Protein AF-A0A819HTW7-F1 (afdb_monomer)

Secondary structure (DSSP, 8-state):
-----TTHHHHHHHHHTT---------SS-EEEEEEE-GGGHHHHHHHHHHHHHH-TT-EEEEEESS--HHHHHHHHTSTTEEEEE--GGGS-GGGG-GGG-THHHHHHHHHHHHHTTT-SEEEEE-TTEEE-S-SHHHHHHHHHHSEEEEEEEEEGGGS--HHHHHHTT--GGGG-SSS-EEEEEEEEEEESS-SHHIIIIIHHHHHHHT-HHHHS-TT--STTT--THHHHHHHHHHHHT---B--GGG--BGGG---TT-SEEE-SS------------------PPP-

Radius of gyration: 20.8 Å; Cα contacts (8 Å, |Δi|>4): 456; chains: 1; bounding box: 80×46×43 Å

Sequence (292 aa):
MPIKRPHDQYFVSKLNNRLSIFPNATNRHDFILVTASSAQFVDRLENLIGSIHFHEPHVSILVFDLGMTDSQLSRISCMVNIQIELFPFDIYPPHVTNLDLFAYKALLLKKTFEKYRFKTKTIFYLDAGTELRSSLDPIIEVIQTHGYFLTQQKTLIVNHTDEQTFTALNTTMNDFRTDSHFQIAGGILGFTTTQSGFYKDILMPFVACSLNVDCIAPITSRSLTTHRFDQSVLSILVYKVGYKVESAERFHGDFASAPELDTIVVDFSLPSIGKYTTGVDERLSPELGTPA

pLDDT: mean 82.36, std 22.63, range [26.53, 98.75]

Structure (mmCIF, N/CA/C/O backbone):
data_AF-A0A819HTW7-F1
#
_entry.id   AF-A0A819HTW7-F1
#
loop_
_atom_site.group_PDB
_atom_site.id
_atom_site.type_symbol
_atom_site.label_atom_id
_atom_site.label_alt_id
_atom_site.label_comp_id
_atom_site.label_asym_id
_atom_site.label_entity_id
_atom_site.label_seq_id
_atom_site.pdbx_PDB_ins_code
_atom_site.Cartn_x
_atom_site.Cartn_y
_atom_si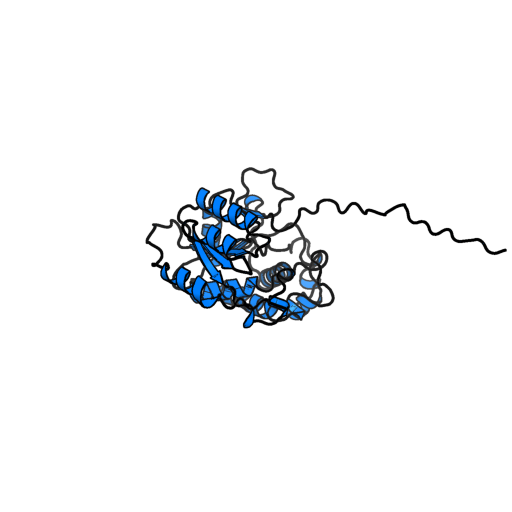te.Cartn_z
_atom_site.occupancy
_atom_site.B_iso_or_equiv
_atom_site.auth_seq_id
_atom_site.auth_comp_id
_atom_site.auth_asym_id
_atom_site.auth_atom_id
_atom_site.pdbx_PDB_model_num
ATOM 1 N N . MET A 1 1 ? 1.557 -23.423 -12.582 1.00 27.03 1 MET A N 1
ATOM 2 C CA . MET A 1 1 ? 0.121 -23.554 -12.918 1.00 27.03 1 MET A CA 1
ATOM 3 C C . MET A 1 1 ? -0.665 -23.186 -11.675 1.00 27.03 1 MET A C 1
ATOM 5 O O . MET A 1 1 ? -0.408 -23.820 -10.657 1.00 27.03 1 MET A O 1
ATOM 9 N N . PRO A 1 2 ? -1.547 -22.176 -11.696 1.00 36.62 2 PRO A N 1
ATOM 10 C CA . PRO A 1 2 ? -2.415 -21.935 -10.555 1.00 36.62 2 PRO A CA 1
ATOM 11 C C . PRO A 1 2 ? -3.386 -23.114 -10.457 1.00 36.62 2 PRO A C 1
ATOM 13 O O . PRO A 1 2 ? -4.045 -23.486 -11.431 1.00 36.62 2 PRO A O 1
ATOM 16 N N . ILE A 1 3 ? -3.399 -23.765 -9.298 1.00 33.38 3 ILE A N 1
ATOM 17 C CA . ILE A 1 3 ? -4.331 -24.843 -8.987 1.00 33.38 3 ILE A CA 1
ATOM 18 C C . ILE A 1 3 ? -5.714 -24.194 -8.916 1.00 33.38 3 ILE A C 1
ATOM 20 O O . ILE A 1 3 ? -6.025 -23.516 -7.942 1.00 33.38 3 ILE A O 1
ATOM 24 N N . LYS A 1 4 ? -6.542 -24.376 -9.951 1.00 37.56 4 LYS A N 1
ATOM 25 C CA . LYS A 1 4 ? -7.978 -24.088 -9.854 1.00 37.56 4 LYS A CA 1
ATOM 26 C C . LYS A 1 4 ? -8.544 -24.989 -8.760 1.00 37.56 4 LYS A C 1
ATOM 28 O O . LYS A 1 4 ? -8.657 -26.194 -8.981 1.00 37.56 4 LYS A O 1
ATOM 33 N N . ARG A 1 5 ? -8.870 -24.434 -7.589 1.00 45.97 5 ARG A N 1
ATOM 34 C CA . ARG A 1 5 ? -9.590 -25.161 -6.539 1.00 45.97 5 ARG A CA 1
ATOM 35 C C . ARG A 1 5 ? -11.063 -25.248 -6.965 1.00 45.97 5 ARG A C 1
ATOM 37 O O . ARG A 1 5 ? -11.742 -24.226 -7.028 1.00 45.97 5 ARG A O 1
ATOM 44 N N . PRO A 1 6 ? -11.618 -26.444 -7.236 1.00 39.56 6 PRO A N 1
ATOM 45 C CA . PRO A 1 6 ? -13.012 -26.592 -7.677 1.00 39.56 6 PRO A CA 1
ATOM 46 C C . PRO A 1 6 ? -14.058 -26.219 -6.605 1.00 39.56 6 PRO A C 1
ATOM 48 O O . PRO A 1 6 ? -15.255 -26.316 -6.857 1.00 39.56 6 PRO A O 1
ATOM 51 N N . HIS A 1 7 ? -13.625 -25.795 -5.412 1.00 44.84 7 HIS A N 1
ATOM 52 C CA . HIS A 1 7 ? -14.472 -25.500 -4.253 1.00 44.84 7 HIS A CA 1
ATOM 53 C C . HIS A 1 7 ? -14.527 -24.004 -3.864 1.00 44.84 7 HIS A C 1
ATOM 55 O O . HIS A 1 7 ? -15.250 -23.654 -2.927 1.00 44.84 7 HIS A O 1
ATOM 61 N N . ASP A 1 8 ? -13.849 -23.117 -4.608 1.00 51.12 8 ASP A N 1
ATOM 62 C CA . ASP A 1 8 ? -13.665 -21.692 -4.263 1.00 51.12 8 ASP A CA 1
ATOM 63 C C . ASP A 1 8 ? -14.978 -20.901 -4.109 1.00 51.12 8 ASP A C 1
ATOM 65 O O . ASP A 1 8 ? -15.080 -20.019 -3.260 1.00 51.12 8 ASP A O 1
ATOM 69 N N . GLN A 1 9 ? -16.035 -21.227 -4.856 1.00 44.94 9 GLN A N 1
ATOM 70 C CA . GLN A 1 9 ? -17.309 -20.504 -4.729 1.00 44.94 9 GLN A CA 1
ATOM 71 C C . GLN A 1 9 ? -18.157 -20.958 -3.534 1.00 44.94 9 GLN A C 1
ATOM 73 O O . GLN A 1 9 ? -18.924 -20.162 -2.990 1.00 44.94 9 GLN A O 1
ATOM 78 N N . TYR A 1 10 ? -18.039 -22.213 -3.094 1.00 42.72 10 TYR A N 1
ATOM 79 C CA . TYR A 1 10 ? -18.936 -22.770 -2.075 1.00 42.72 10 TYR A CA 1
ATOM 80 C C . TYR A 1 10 ? -18.485 -22.435 -0.646 1.00 42.72 10 TYR A C 1
ATOM 82 O O . TYR A 1 10 ? -19.318 -22.157 0.213 1.00 42.72 10 TYR A O 1
ATOM 90 N N . PHE A 1 11 ? -17.174 -22.397 -0.385 1.00 46.97 11 PHE A N 1
ATOM 91 C CA . PHE A 1 11 ? -16.647 -22.008 0.930 1.00 46.97 11 PHE A CA 1
ATOM 92 C C . PHE A 1 11 ? -16.720 -20.486 1.146 1.00 46.97 11 PHE A C 1
ATOM 94 O O . PHE A 1 11 ? -17.225 -20.028 2.172 1.00 46.97 11 PHE A O 1
ATOM 101 N N . VAL A 1 12 ? -16.333 -19.696 0.134 1.00 47.66 12 VAL A N 1
ATOM 102 C CA . VAL A 1 12 ? -16.403 -18.223 0.172 1.00 47.66 12 VAL A CA 1
ATOM 103 C C . VAL A 1 12 ? -17.854 -17.727 0.252 1.00 47.66 12 VAL A C 1
ATOM 105 O O . VAL A 1 12 ? -18.138 -16.799 1.004 1.00 47.66 12 VAL A O 1
ATOM 108 N N . SER A 1 13 ? -18.813 -18.365 -0.434 1.00 42.84 13 SER A N 1
ATOM 109 C CA . SER A 1 13 ? -20.239 -18.011 -0.284 1.00 42.84 13 SER A CA 1
ATOM 110 C C . SER A 1 13 ? -20.800 -18.330 1.107 1.00 42.84 13 SER A C 1
ATOM 112 O O . SER A 1 13 ? -21.630 -17.576 1.616 1.00 42.84 13 SER A O 1
ATOM 114 N N . LYS A 1 14 ? -20.310 -19.387 1.770 1.00 42.75 14 LYS A N 1
ATOM 115 C CA . LYS A 1 14 ? -20.675 -19.707 3.159 1.00 42.75 14 LYS A CA 1
ATOM 116 C C . LYS A 1 14 ? -20.120 -18.692 4.166 1.00 42.75 14 LYS A C 1
ATOM 118 O O . LYS A 1 14 ? -20.807 -18.394 5.140 1.00 42.75 14 LYS A O 1
ATOM 123 N N . LEU A 1 15 ? -18.929 -18.141 3.914 1.00 46.22 15 LEU A N 1
ATOM 124 C CA . LEU A 1 15 ? -18.347 -17.036 4.691 1.00 46.22 15 LEU A CA 1
ATOM 125 C C . LEU A 1 15 ? -19.077 -15.705 4.434 1.00 46.22 15 LEU A C 1
ATOM 127 O O . LEU A 1 15 ? -19.395 -14.985 5.379 1.00 46.22 15 LEU A O 1
ATOM 131 N N . ASN A 1 16 ? -19.439 -15.417 3.180 1.00 43.84 16 ASN A N 1
ATOM 132 C CA . ASN A 1 16 ? -20.145 -14.187 2.800 1.00 43.84 16 ASN A CA 1
ATOM 133 C C . ASN A 1 16 ? -21.543 -14.056 3.432 1.00 43.84 16 ASN A C 1
ATOM 135 O O . ASN A 1 16 ? -22.014 -12.941 3.641 1.00 43.84 16 ASN A O 1
ATOM 139 N N . ASN A 1 17 ? -22.190 -15.166 3.799 1.00 37.06 17 ASN A N 1
ATOM 140 C CA . ASN A 1 17 ? -23.485 -15.148 4.490 1.00 37.06 17 ASN A CA 1
ATOM 141 C C . ASN A 1 17 ? -23.414 -14.725 5.974 1.00 37.06 17 ASN A C 1
ATOM 143 O O . ASN A 1 17 ? -24.455 -14.632 6.621 1.00 37.06 17 ASN A O 1
ATOM 147 N N . ARG A 1 18 ? -22.220 -14.433 6.518 1.00 40.66 18 ARG A N 1
ATOM 148 C CA . ARG A 1 18 ? -22.036 -13.787 7.834 1.00 40.66 18 ARG A CA 1
ATOM 149 C C . ARG A 1 18 ? -21.699 -12.293 7.752 1.00 40.66 18 ARG A C 1
ATOM 151 O O . ARG A 1 18 ? -21.347 -11.696 8.763 1.00 40.66 18 ARG A O 1
ATOM 158 N N . LEU A 1 19 ? -21.828 -11.660 6.584 1.00 40.34 19 LEU A N 1
ATOM 159 C CA . LEU A 1 19 ? -21.653 -10.212 6.429 1.00 40.34 19 LEU A CA 1
ATOM 160 C C . LEU A 1 19 ? -22.910 -9.456 6.886 1.00 40.34 19 LEU A C 1
ATOM 162 O O . LEU A 1 19 ? -23.583 -8.781 6.107 1.00 40.34 19 LEU A O 1
ATOM 166 N N . SER A 1 20 ? -23.228 -9.550 8.175 1.00 39.50 20 SER A N 1
ATOM 167 C CA . SER A 1 20 ? -24.025 -8.516 8.822 1.00 39.50 20 SER A CA 1
ATOM 168 C C . SER A 1 20 ? -23.157 -7.266 8.913 1.00 39.50 20 SER A C 1
ATOM 170 O O . SER A 1 20 ? -22.112 -7.288 9.560 1.00 39.50 20 SER A O 1
ATOM 172 N N . ILE A 1 21 ? -23.586 -6.236 8.177 1.00 46.47 21 ILE A N 1
ATOM 173 C CA . ILE A 1 21 ? -23.428 -4.795 8.427 1.00 46.47 21 ILE A CA 1
ATOM 174 C C . ILE A 1 21 ? -22.565 -4.528 9.658 1.00 46.47 21 ILE A C 1
ATOM 176 O O . ILE A 1 21 ? -22.971 -4.938 10.744 1.00 46.47 21 ILE A O 1
ATOM 180 N N . PHE A 1 22 ? -21.429 -3.837 9.470 1.00 45.56 22 PHE A N 1
ATOM 181 C CA . PHE A 1 22 ? -20.605 -3.308 10.558 1.00 45.56 22 PHE A CA 1
ATOM 182 C C . PHE A 1 22 ? -21.533 -2.870 11.694 1.00 45.56 22 PHE A C 1
ATOM 184 O O . PHE A 1 22 ? -22.297 -1.918 11.490 1.00 45.56 22 PHE A O 1
ATOM 191 N N . PRO A 1 23 ? -21.587 -3.597 12.829 1.00 41.53 23 PRO A N 1
ATOM 192 C CA . PRO A 1 23 ? -22.371 -3.115 13.944 1.00 41.53 23 PRO A CA 1
ATOM 193 C C . PRO A 1 23 ? -21.840 -1.719 14.250 1.00 41.53 23 PRO A C 1
ATOM 195 O O . PRO A 1 23 ? -20.635 -1.493 14.142 1.00 41.53 23 PRO A O 1
ATOM 198 N N . ASN A 1 24 ? -22.743 -0.790 14.569 1.00 40.38 24 ASN A N 1
ATOM 199 C CA . ASN A 1 24 ? -22.437 0.544 15.086 1.00 40.38 24 ASN A CA 1
ATOM 200 C C . ASN A 1 24 ? -21.675 0.420 16.423 1.00 40.38 24 ASN A C 1
ATOM 202 O O . ASN A 1 24 ? -22.157 0.830 17.476 1.00 40.38 24 ASN A O 1
ATOM 206 N N . ALA A 1 25 ? -20.492 -0.189 16.405 1.00 40.84 25 ALA A N 1
ATOM 207 C CA . ALA A 1 25 ? -19.464 0.057 17.375 1.00 40.84 25 ALA A CA 1
ATOM 208 C C . ALA A 1 25 ? -19.080 1.511 17.146 1.00 40.84 25 ALA A C 1
ATOM 210 O O . ALA A 1 25 ? -18.808 1.926 16.018 1.00 40.84 25 ALA A O 1
ATOM 211 N N . THR A 1 26 ? -19.149 2.299 18.207 1.00 42.69 26 THR A N 1
ATOM 212 C CA . THR A 1 26 ? -18.665 3.673 18.262 1.00 42.69 26 THR A CA 1
ATOM 213 C C . THR A 1 26 ? -17.158 3.659 18.027 1.00 42.69 26 THR A C 1
ATOM 215 O O . THR A 1 26 ? -16.370 3.742 18.967 1.00 42.69 26 THR A O 1
ATOM 218 N N . ASN A 1 27 ? -16.760 3.454 16.774 1.00 48.72 27 ASN A N 1
ATOM 219 C CA . ASN A 1 27 ? -15.382 3.483 16.343 1.00 48.72 27 ASN A CA 1
ATOM 220 C C . ASN A 1 27 ? -14.951 4.939 16.488 1.00 48.72 27 ASN A C 1
ATOM 222 O O . ASN A 1 27 ? -15.584 5.836 15.923 1.00 48.72 27 ASN A O 1
ATOM 226 N N . ARG A 1 28 ? -13.940 5.184 17.325 1.00 60.88 28 ARG A N 1
ATOM 227 C CA . ARG A 1 28 ? -13.501 6.546 17.657 1.00 60.88 28 ARG A CA 1
ATOM 228 C C . ARG A 1 28 ? -13.088 7.304 16.385 1.00 60.88 28 ARG A C 1
ATOM 230 O O . ARG A 1 28 ? -13.344 8.499 16.270 1.00 60.88 28 ARG A O 1
ATOM 237 N N . HIS A 1 29 ? -12.602 6.557 15.390 1.00 66.06 29 HIS A N 1
ATOM 238 C CA . HIS A 1 29 ? -12.407 6.996 14.018 1.00 66.06 29 HIS A CA 1
ATOM 239 C C . HIS A 1 29 ? -13.080 6.018 13.033 1.00 66.06 29 HIS A C 1
ATOM 241 O O . HIS A 1 29 ? -13.020 4.802 13.191 1.00 66.06 29 HIS A O 1
ATOM 247 N N . ASP A 1 30 ? -13.741 6.548 12.003 1.00 88.00 30 ASP A N 1
ATOM 248 C CA . ASP A 1 30 ? -14.388 5.764 10.942 1.00 88.00 30 ASP A CA 1
ATOM 249 C C . ASP A 1 30 ? -13.351 5.328 9.889 1.00 88.00 30 ASP A C 1
ATOM 251 O O . ASP A 1 30 ? -13.135 6.022 8.888 1.00 88.00 30 ASP A O 1
ATOM 255 N N . PHE A 1 31 ? -12.682 4.200 10.144 1.00 93.00 31 PHE A N 1
ATOM 256 C CA . PHE A 1 31 ? -11.713 3.598 9.228 1.00 93.00 31 PHE A CA 1
ATOM 257 C C . PHE A 1 31 ? -11.813 2.070 9.165 1.00 93.00 31 PHE A C 1
ATOM 259 O O . PHE A 1 31 ? -12.321 1.418 10.081 1.00 93.00 31 PHE A O 1
ATOM 266 N N . ILE A 1 32 ? -11.286 1.508 8.076 1.00 95.69 32 ILE A N 1
ATOM 267 C CA . ILE A 1 32 ? -11.026 0.073 7.931 1.00 95.69 32 ILE A CA 1
ATOM 268 C C . ILE A 1 32 ? -9.525 -0.171 7.792 1.00 95.69 32 ILE A C 1
ATOM 270 O O . ILE A 1 32 ? -8.828 0.575 7.094 1.00 95.69 32 ILE A O 1
ATOM 274 N N . LEU A 1 33 ? -9.048 -1.237 8.430 1.00 97.75 33 LEU A N 1
ATOM 275 C CA . LEU A 1 33 ? -7.692 -1.735 8.249 1.00 97.75 33 LEU A CA 1
ATOM 276 C C . LEU A 1 33 ? -7.700 -2.810 7.167 1.00 97.75 33 LEU A C 1
ATOM 278 O O . LEU A 1 33 ? -8.551 -3.696 7.169 1.00 97.75 33 LEU A O 1
ATOM 282 N N . VAL A 1 34 ? -6.777 -2.720 6.221 1.00 98.50 34 VAL A N 1
ATOM 283 C CA . VAL A 1 34 ? -6.652 -3.639 5.092 1.00 98.50 34 VAL A CA 1
ATOM 284 C C . VAL A 1 34 ? -5.296 -4.315 5.156 1.00 98.50 34 VAL A C 1
ATOM 286 O O . VAL A 1 34 ? -4.279 -3.668 5.371 1.00 98.50 34 VAL A O 1
ATOM 289 N N . THR A 1 35 ? -5.276 -5.617 4.927 1.00 98.50 35 THR A N 1
ATOM 290 C CA . THR A 1 35 ? -4.046 -6.390 4.791 1.00 98.50 35 THR A CA 1
ATOM 291 C C . THR A 1 35 ? -4.245 -7.487 3.753 1.00 98.50 35 THR A C 1
ATOM 293 O O . THR A 1 35 ? -5.363 -7.732 3.289 1.00 98.50 35 THR A O 1
ATOM 296 N N . ALA A 1 36 ? -3.167 -8.141 3.345 1.00 98.12 36 ALA A N 1
ATOM 297 C CA . ALA A 1 36 ? -3.204 -9.239 2.395 1.00 98.12 36 ALA A CA 1
ATOM 298 C C . ALA A 1 36 ? -2.150 -10.275 2.774 1.00 98.12 36 ALA A C 1
ATOM 300 O O . ALA A 1 36 ? -1.034 -9.910 3.142 1.00 98.12 36 ALA A O 1
ATOM 301 N N . SER A 1 37 ? -2.490 -11.560 2.685 1.00 97.81 37 SER A N 1
ATOM 302 C CA . SER A 1 37 ? -1.572 -12.627 3.087 1.00 97.81 37 SER A CA 1
ATOM 303 C C . SER A 1 37 ? -1.646 -13.834 2.165 1.00 97.81 37 SER A C 1
ATOM 305 O O . SER A 1 37 ? -2.718 -14.236 1.707 1.00 97.81 37 SER A O 1
ATOM 307 N N . SER A 1 38 ? -0.478 -14.413 1.902 1.00 96.56 38 SER A N 1
ATOM 308 C CA . SER A 1 38 ? -0.327 -15.721 1.272 1.00 96.56 38 SER A CA 1
ATOM 309 C C . SER A 1 38 ? -0.202 -16.807 2.342 1.00 96.56 38 SER A C 1
ATOM 311 O O . SER A 1 38 ? 0.011 -16.523 3.522 1.00 96.56 38 SER A O 1
ATOM 313 N N . ALA A 1 39 ? -0.252 -18.077 1.939 1.00 95.88 39 ALA A N 1
ATOM 314 C CA . ALA A 1 39 ? -0.070 -19.190 2.871 1.00 95.88 39 ALA A CA 1
ATOM 315 C C . ALA A 1 39 ? 1.243 -19.123 3.680 1.00 95.88 39 ALA A C 1
ATOM 317 O O . ALA A 1 39 ? 1.280 -19.632 4.798 1.00 95.88 39 ALA A O 1
ATOM 318 N N . GLN A 1 40 ? 2.304 -18.511 3.140 1.00 94.00 40 GLN A N 1
ATOM 319 C CA . GLN A 1 40 ? 3.619 -18.420 3.791 1.00 94.00 40 GLN A CA 1
ATOM 320 C C . GLN A 1 40 ? 3.684 -17.355 4.894 1.00 94.00 40 GLN A C 1
ATOM 322 O O . GLN A 1 40 ? 4.553 -17.424 5.759 1.00 94.00 40 GLN A O 1
ATOM 327 N N . PHE A 1 41 ? 2.781 -16.373 4.868 1.00 94.06 41 PHE A N 1
ATOM 328 C CA . PHE A 1 41 ? 2.782 -15.231 5.786 1.00 94.06 41 PHE A CA 1
ATOM 329 C C . PHE A 1 41 ? 1.663 -15.308 6.829 1.00 94.06 41 PHE A C 1
ATOM 331 O O . PHE A 1 41 ? 1.474 -14.356 7.582 1.00 94.06 41 PHE A O 1
ATOM 338 N N . VAL A 1 42 ? 0.924 -16.423 6.911 1.00 95.75 42 VAL A N 1
ATOM 339 C CA . VAL A 1 42 ? -0.231 -16.527 7.817 1.00 95.75 42 VAL A CA 1
ATOM 340 C C . VAL A 1 42 ? 0.152 -16.324 9.283 1.00 95.75 42 VAL A C 1
ATOM 342 O O . VAL A 1 42 ? -0.548 -15.610 9.983 1.00 95.75 42 VAL A O 1
ATOM 345 N N . ASP A 1 43 ? 1.282 -16.868 9.743 1.00 95.25 43 ASP A N 1
ATOM 346 C CA . ASP A 1 43 ? 1.667 -16.745 11.154 1.00 95.25 43 ASP A CA 1
ATOM 347 C C . ASP A 1 43 ? 2.026 -15.287 11.500 1.00 95.25 43 ASP A C 1
ATOM 349 O O . ASP A 1 43 ? 1.777 -14.819 12.609 1.00 95.25 43 ASP A O 1
ATOM 353 N N . ARG A 1 44 ? 2.546 -14.527 10.523 1.00 95.62 44 ARG A N 1
ATOM 354 C CA . ARG A 1 44 ? 2.787 -13.084 10.676 1.00 95.62 44 ARG A CA 1
ATOM 355 C C . ARG A 1 44 ? 1.480 -12.294 10.643 1.00 95.62 44 ARG A C 1
ATOM 357 O O . ARG A 1 44 ? 1.292 -11.413 11.473 1.00 95.62 44 ARG A O 1
ATOM 364 N N . LEU A 1 45 ? 0.548 -12.673 9.762 1.00 97.31 45 LEU A N 1
ATOM 365 C CA . LEU A 1 45 ? -0.801 -12.107 9.732 1.00 97.31 45 LEU A CA 1
ATOM 366 C C . LEU A 1 45 ? -1.509 -12.292 11.082 1.00 97.31 45 LEU A C 1
ATOM 368 O O . LEU A 1 45 ? -2.179 -11.376 11.544 1.00 97.31 45 LEU A O 1
ATOM 372 N N . GLU A 1 46 ? -1.370 -13.452 11.725 1.00 97.31 46 GLU A N 1
ATOM 373 C CA . GLU A 1 46 ? -1.943 -13.684 13.054 1.00 97.31 46 GLU A CA 1
ATOM 374 C C . GLU A 1 46 ? -1.324 -12.767 14.116 1.00 97.31 46 GLU A C 1
ATOM 376 O O . GLU A 1 46 ? -2.064 -12.232 14.942 1.00 97.31 46 GLU A O 1
ATOM 381 N N . ASN A 1 47 ? -0.006 -12.523 14.065 1.00 96.62 47 ASN A N 1
ATOM 382 C CA . ASN A 1 47 ? 0.641 -11.531 14.930 1.00 96.62 47 ASN A CA 1
ATOM 383 C C . ASN A 1 47 ? 0.074 -10.122 14.685 1.00 96.62 47 ASN A C 1
ATOM 385 O O . ASN A 1 47 ? -0.343 -9.448 15.628 1.00 96.62 47 ASN A O 1
ATOM 389 N N . LEU A 1 48 ? -0.030 -9.708 13.417 1.00 97.25 48 LEU A N 1
ATOM 390 C CA . LEU A 1 48 ? -0.625 -8.427 13.043 1.00 97.25 48 LEU A CA 1
ATOM 391 C C . LEU A 1 48 ? -2.046 -8.297 13.606 1.00 97.25 48 LEU A C 1
ATOM 393 O O . LEU A 1 48 ? -2.336 -7.337 14.315 1.00 97.25 48 LEU A O 1
ATOM 397 N N . ILE A 1 49 ? -2.919 -9.275 13.350 1.00 97.94 49 ILE A N 1
ATOM 398 C CA . ILE A 1 49 ? -4.306 -9.262 13.838 1.00 97.94 49 ILE A CA 1
ATOM 399 C C . ILE A 1 49 ? -4.348 -9.199 15.368 1.00 97.94 49 ILE A C 1
ATOM 401 O O . ILE A 1 49 ? -5.101 -8.395 15.913 1.00 97.94 49 ILE A O 1
ATOM 405 N N . GLY A 1 50 ? -3.529 -9.994 16.062 1.00 97.31 50 GLY A N 1
ATOM 406 C CA . GLY A 1 50 ? -3.456 -9.981 17.524 1.00 97.31 50 GLY A CA 1
ATOM 407 C C . GLY A 1 50 ? -3.049 -8.613 18.076 1.00 97.31 50 GLY A C 1
ATOM 408 O O . GLY A 1 50 ? -3.685 -8.101 18.998 1.00 97.31 50 GLY A O 1
ATOM 409 N N . SER A 1 51 ? -2.042 -7.985 17.469 1.00 97.31 51 SER A N 1
ATOM 410 C CA . SER A 1 51 ? -1.585 -6.645 17.847 1.00 97.31 51 SER A CA 1
ATOM 411 C C . SER A 1 51 ? -2.636 -5.556 17.564 1.00 97.31 51 SER A C 1
ATOM 413 O O . SER A 1 51 ? -2.853 -4.670 18.393 1.00 97.31 51 SER A O 1
ATOM 415 N N . ILE A 1 52 ? -3.385 -5.673 16.459 1.00 96.75 52 ILE A N 1
ATOM 416 C CA . ILE A 1 52 ? -4.535 -4.809 16.157 1.00 96.75 52 ILE A CA 1
ATOM 417 C C . ILE A 1 52 ? -5.641 -5.006 17.190 1.00 96.75 52 ILE A C 1
ATOM 419 O O . ILE A 1 52 ? -6.170 -4.030 17.698 1.00 96.75 52 ILE A O 1
ATOM 423 N N . HIS A 1 53 ? -5.992 -6.238 17.556 1.00 96.12 53 HIS A N 1
ATOM 424 C CA . HIS A 1 53 ? -7.012 -6.477 18.585 1.00 96.12 53 HIS A CA 1
ATOM 425 C C . HIS A 1 53 ? -6.626 -5.898 19.944 1.00 96.12 53 HIS A C 1
ATOM 427 O O . HIS A 1 53 ? -7.510 -5.506 20.704 1.00 96.12 53 HIS A O 1
ATOM 433 N N . PHE A 1 54 ? -5.330 -5.835 20.246 1.00 96.12 54 PHE A N 1
ATOM 434 C CA . PHE A 1 54 ? -4.835 -5.245 21.481 1.00 96.12 54 PHE A CA 1
ATOM 435 C C . PHE A 1 54 ? -4.933 -3.711 21.481 1.00 96.12 54 PHE A C 1
ATOM 437 O O . PHE A 1 54 ? -5.470 -3.137 22.429 1.00 96.12 54 PHE A O 1
ATOM 444 N N . HIS A 1 55 ? -4.442 -3.045 20.432 1.00 95.00 55 HIS A N 1
ATOM 445 C CA . HIS A 1 55 ? -4.386 -1.576 20.377 1.00 95.00 55 HIS A CA 1
ATOM 446 C C . HIS A 1 55 ? -5.657 -0.921 19.811 1.00 95.00 55 HIS A C 1
ATOM 448 O O . HIS A 1 55 ? -5.973 0.210 20.166 1.00 95.00 55 HIS A O 1
ATOM 454 N N . GLU A 1 56 ? -6.398 -1.638 18.968 1.00 94.38 56 GLU A N 1
ATOM 455 C CA . GLU A 1 56 ? -7.532 -1.169 18.163 1.00 94.38 56 GLU A CA 1
ATOM 456 C C . GLU A 1 56 ? -8.708 -2.180 18.184 1.00 94.38 56 GLU A C 1
ATOM 458 O O . GLU A 1 56 ? -9.169 -2.656 17.140 1.00 94.38 56 GLU A O 1
ATOM 463 N N . PRO A 1 57 ? -9.251 -2.533 19.368 1.00 92.31 57 PRO A N 1
ATOM 464 C CA . PRO A 1 57 ? -10.164 -3.674 19.553 1.00 92.31 57 PRO A CA 1
ATOM 465 C C . PRO A 1 57 ? -11.490 -3.590 18.777 1.00 92.31 57 PRO A C 1
ATOM 467 O O . PRO A 1 57 ? -12.208 -4.584 18.649 1.00 92.31 57 PRO A O 1
ATOM 470 N N . HIS A 1 58 ? -11.852 -2.408 18.278 1.00 90.06 58 HIS A N 1
ATOM 471 C CA . HIS A 1 58 ? -13.110 -2.162 17.567 1.00 90.06 58 HIS A CA 1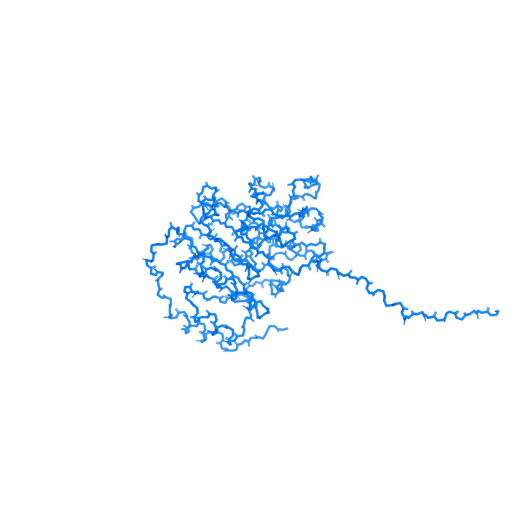
ATOM 472 C C . HIS A 1 58 ? -12.937 -1.995 16.055 1.00 90.06 58 HIS A C 1
ATOM 474 O O . HIS A 1 58 ? -13.932 -1.873 15.336 1.00 90.06 58 HIS A O 1
ATOM 480 N N . VAL A 1 59 ? -11.699 -2.008 15.561 1.00 92.06 59 VAL A N 1
ATOM 481 C CA . VAL A 1 59 ? -11.421 -1.810 14.141 1.00 92.06 59 VAL A CA 1
ATOM 482 C C . VAL A 1 59 ? -11.821 -3.040 13.345 1.00 92.06 59 VAL A C 1
ATOM 484 O O . VAL A 1 59 ? -11.587 -4.184 13.733 1.00 92.06 59 VAL A O 1
ATOM 487 N N . SER A 1 60 ? -12.441 -2.782 12.198 1.00 94.56 60 SER A N 1
ATOM 488 C CA . SER A 1 60 ? -12.719 -3.809 11.206 1.00 94.56 60 SER A CA 1
ATOM 489 C C . SER A 1 60 ? -11.504 -4.055 10.329 1.00 94.56 60 SER A C 1
ATOM 491 O O . SER A 1 60 ? -10.912 -3.111 9.801 1.00 94.56 60 SER A O 1
ATOM 493 N N . ILE A 1 61 ? -11.182 -5.329 10.137 1.00 97.50 61 ILE A N 1
ATOM 494 C CA . ILE A 1 61 ? -10.002 -5.778 9.409 1.00 97.50 61 ILE A CA 1
ATOM 495 C C . ILE A 1 61 ? -10.458 -6.530 8.155 1.00 97.50 61 ILE A C 1
ATOM 497 O O . ILE A 1 61 ? -11.145 -7.550 8.235 1.00 97.50 61 ILE A O 1
ATOM 501 N N . LEU A 1 62 ? -10.069 -6.027 6.987 1.00 98.38 62 LEU A N 1
ATOM 502 C CA . LEU A 1 62 ? -10.248 -6.679 5.697 1.00 98.38 62 LEU A CA 1
ATOM 503 C C . LEU A 1 62 ? -8.954 -7.394 5.301 1.00 98.38 62 LEU A C 1
ATOM 505 O O . LEU A 1 62 ? -7.941 -6.754 5.026 1.00 98.38 62 LEU A O 1
ATOM 509 N N . VAL A 1 63 ? -9.010 -8.719 5.227 1.00 98.69 63 VAL A N 1
ATOM 510 C CA . VAL A 1 63 ? -7.903 -9.576 4.805 1.00 98.69 63 VAL A CA 1
ATOM 511 C C . VAL A 1 63 ? -8.145 -10.042 3.373 1.00 98.69 63 VAL A C 1
ATOM 513 O O . VAL A 1 63 ? -9.112 -10.754 3.099 1.00 98.69 63 VAL A O 1
ATOM 516 N N . PHE A 1 64 ? -7.246 -9.689 2.459 1.00 98.62 64 PHE A N 1
ATOM 517 C CA . PHE A 1 64 ? -7.208 -10.305 1.138 1.00 98.62 64 PHE A CA 1
ATOM 518 C C . PHE A 1 64 ? -6.460 -11.638 1.184 1.00 98.62 64 PHE A C 1
ATOM 520 O O . PHE A 1 64 ? -5.28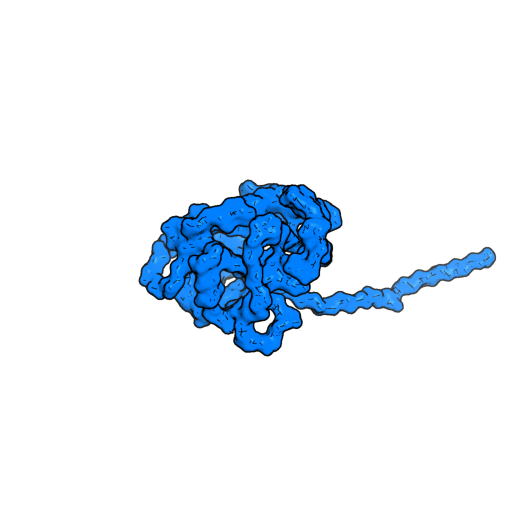8 -11.703 1.559 1.00 98.62 64 PHE A O 1
ATOM 527 N N . ASP A 1 65 ? -7.143 -12.699 0.771 1.00 98.44 65 ASP A N 1
ATOM 528 C CA . ASP A 1 65 ? -6.558 -14.014 0.565 1.00 98.44 65 ASP A CA 1
ATOM 529 C C . ASP A 1 65 ? -5.784 -14.041 -0.762 1.00 98.44 65 ASP A C 1
ATOM 531 O O . ASP A 1 65 ? -6.372 -13.904 -1.841 1.00 98.44 65 ASP A O 1
ATOM 535 N N . LEU A 1 66 ? -4.461 -14.216 -0.666 1.00 98.06 66 LEU A N 1
ATOM 536 C CA . LEU A 1 66 ? -3.543 -14.342 -1.802 1.00 98.06 66 LEU A CA 1
ATOM 537 C C . LEU A 1 66 ? -3.167 -15.803 -2.111 1.00 98.06 66 LEU A C 1
ATOM 539 O O . LEU A 1 66 ? -2.263 -16.045 -2.909 1.00 98.06 66 LEU A O 1
ATOM 543 N N . GLY A 1 67 ? -3.813 -16.780 -1.468 1.00 96.81 67 GLY A N 1
ATOM 544 C CA . GLY A 1 67 ? -3.540 -18.209 -1.655 1.00 96.81 67 GLY A CA 1
ATOM 545 C C . GLY A 1 67 ? -3.349 -18.996 -0.357 1.00 96.81 67 GLY A C 1
ATOM 546 O O . GLY A 1 67 ? -2.571 -19.948 -0.335 1.00 96.81 67 GLY A O 1
ATOM 547 N N . MET A 1 68 ? -4.009 -18.603 0.730 1.00 97.38 68 MET A N 1
ATOM 548 C CA . MET A 1 68 ? -4.090 -19.363 1.974 1.00 97.38 68 MET A CA 1
ATOM 549 C C . MET A 1 68 ? -4.835 -20.693 1.771 1.00 97.38 68 MET A C 1
ATOM 551 O O . MET A 1 68 ? -5.739 -20.845 0.940 1.00 97.38 68 MET A O 1
ATOM 555 N N . THR A 1 69 ? -4.446 -21.687 2.564 1.00 97.38 69 THR A N 1
ATOM 556 C CA . THR A 1 69 ? -5.110 -22.996 2.628 1.00 97.38 69 THR A CA 1
ATOM 557 C C . THR A 1 69 ? -6.438 -22.909 3.380 1.00 97.38 69 THR A C 1
ATOM 559 O O . THR A 1 69 ? -6.646 -22.018 4.200 1.00 97.38 69 THR A O 1
ATOM 562 N N . ASP A 1 70 ? -7.326 -23.880 3.181 1.00 96.25 70 ASP A N 1
ATOM 563 C CA . ASP A 1 70 ? -8.647 -23.891 3.826 1.00 96.25 70 ASP A CA 1
ATOM 564 C C . ASP A 1 70 ? -8.554 -23.946 5.364 1.00 96.25 70 ASP A C 1
ATOM 566 O O . ASP A 1 70 ? -9.368 -23.347 6.068 1.00 96.25 70 ASP A O 1
ATOM 570 N N . SER A 1 71 ? -7.525 -24.615 5.900 1.00 96.75 71 SER A N 1
ATOM 571 C CA . SER A 1 71 ? -7.238 -24.646 7.342 1.00 96.75 71 SER A CA 1
ATOM 572 C C . SER A 1 71 ? -6.814 -23.269 7.868 1.00 96.75 71 SER A C 1
ATOM 574 O O . SER A 1 71 ? -7.305 -22.813 8.901 1.00 96.75 71 SER A O 1
ATOM 576 N N . GLN A 1 72 ? -5.959 -22.562 7.123 1.00 97.62 72 GLN A N 1
ATOM 577 C CA . GLN A 1 72 ? -5.547 -21.192 7.444 1.00 97.62 72 GLN A CA 1
ATOM 578 C C . GLN A 1 72 ? -6.731 -20.221 7.367 1.00 97.62 72 GLN A C 1
ATOM 580 O O . GLN A 1 72 ? -6.960 -19.463 8.304 1.00 97.62 72 GLN A O 1
ATOM 585 N N . LEU A 1 73 ? -7.544 -20.301 6.311 1.00 97.31 73 LEU A N 1
ATOM 586 C CA . LEU A 1 73 ? -8.768 -19.508 6.181 1.00 97.31 73 LEU A CA 1
ATOM 587 C C . LEU A 1 73 ? -9.733 -19.769 7.337 1.00 97.31 73 LEU A C 1
ATOM 589 O O . LEU A 1 73 ? -10.295 -18.829 7.894 1.00 97.31 73 LEU A O 1
ATOM 593 N N . SER A 1 74 ? -9.888 -21.032 7.740 1.00 95.38 74 SER A N 1
ATOM 594 C CA . SER A 1 74 ? -10.721 -21.397 8.887 1.00 95.38 74 SER A CA 1
ATOM 595 C C . SER A 1 74 ? -10.211 -20.738 10.173 1.00 95.38 74 SER A C 1
ATOM 597 O O . SER A 1 74 ? -11.013 -20.131 10.880 1.00 95.38 74 SER A O 1
ATOM 599 N N . ARG A 1 75 ? -8.894 -20.762 10.432 1.00 95.25 75 ARG A N 1
ATOM 600 C CA . ARG A 1 75 ? -8.272 -20.084 11.587 1.00 95.25 75 ARG A CA 1
ATOM 601 C C . ARG A 1 75 ? -8.549 -18.581 11.584 1.00 95.25 75 ARG A C 1
ATOM 603 O O . ARG A 1 75 ? -9.116 -18.073 12.548 1.00 95.25 75 ARG A O 1
ATOM 610 N N . ILE A 1 76 ? -8.220 -17.893 10.488 1.00 97.12 76 ILE A N 1
ATOM 611 C CA . ILE A 1 76 ? -8.370 -16.433 10.373 1.00 97.12 76 ILE A CA 1
ATOM 612 C C . ILE A 1 76 ? -9.846 -16.016 10.441 1.00 97.12 76 ILE A C 1
ATOM 614 O O . ILE A 1 76 ? -10.187 -15.045 11.108 1.00 97.12 76 ILE A O 1
ATOM 618 N N . SER A 1 77 ? -10.754 -16.774 9.821 1.00 94.69 77 SER A N 1
ATOM 619 C CA . SER A 1 77 ? -12.190 -16.448 9.807 1.00 94.69 77 SER A CA 1
ATOM 620 C C . SER A 1 77 ? -12.873 -16.546 11.176 1.00 94.69 77 SER A C 1
ATOM 622 O O . SER A 1 77 ? -13.954 -15.987 11.358 1.00 94.69 77 SER A O 1
ATOM 624 N N . CYS A 1 78 ? -12.267 -17.253 12.136 1.00 93.62 78 CYS A N 1
ATOM 625 C CA . CYS A 1 78 ? -12.785 -17.349 13.503 1.00 93.62 78 CYS A CA 1
ATOM 626 C C . CYS A 1 78 ? -12.433 -16.127 14.363 1.00 93.62 78 CYS A C 1
ATOM 628 O O . CYS A 1 78 ? -12.959 -15.993 15.468 1.00 93.62 78 CYS A O 1
ATOM 630 N N . MET A 1 79 ? -11.538 -15.260 13.888 1.00 95.31 79 MET A N 1
ATOM 631 C CA . MET A 1 79 ? -11.077 -14.091 14.626 1.00 95.31 79 MET A CA 1
ATOM 632 C C . MET A 1 79 ? -12.102 -12.948 14.570 1.00 95.31 79 MET A C 1
ATOM 634 O O . MET A 1 79 ? -12.865 -12.795 13.615 1.00 95.31 79 MET A O 1
ATOM 638 N N . VAL A 1 80 ? -12.132 -12.134 15.626 1.00 94.50 80 VAL A N 1
ATOM 639 C CA . VAL A 1 80 ? -13.105 -11.044 15.785 1.00 94.50 80 VAL A CA 1
ATOM 640 C C . VAL A 1 80 ? -12.839 -9.918 14.777 1.00 94.50 80 VAL A C 1
ATOM 642 O O . VAL A 1 80 ? -11.691 -9.598 14.484 1.00 94.50 80 VAL A O 1
ATOM 645 N N . ASN A 1 81 ? -13.909 -9.301 14.263 1.00 94.62 81 ASN A N 1
ATOM 646 C CA . ASN A 1 81 ? -13.876 -8.157 13.337 1.00 94.62 81 ASN A CA 1
ATOM 647 C C . ASN A 1 81 ? -13.123 -8.397 12.014 1.00 94.62 81 ASN A C 1
ATOM 649 O O . ASN A 1 81 ? -12.685 -7.443 11.372 1.00 94.62 81 ASN A O 1
ATOM 653 N N . ILE A 1 82 ? -13.008 -9.653 11.581 1.00 96.25 82 ILE A N 1
ATOM 654 C CA . ILE A 1 82 ? -12.325 -10.030 10.341 1.00 96.25 82 ILE A CA 1
ATOM 655 C C . ILE A 1 82 ? -13.325 -10.258 9.205 1.00 96.25 82 ILE A C 1
ATOM 657 O O . ILE A 1 82 ? -14.322 -10.969 9.347 1.00 96.25 82 ILE A O 1
ATOM 661 N N . GLN A 1 83 ? -13.021 -9.685 8.042 1.00 96.31 83 GLN A N 1
ATOM 662 C CA . GLN A 1 83 ? -13.626 -10.018 6.755 1.00 96.31 83 GLN A CA 1
ATOM 663 C C . GLN A 1 83 ? -12.535 -10.562 5.840 1.00 96.31 83 GLN A C 1
ATOM 665 O O . GLN A 1 83 ? -11.477 -9.952 5.722 1.00 96.31 83 GLN A O 1
ATOM 670 N N . ILE A 1 84 ? -12.790 -11.692 5.181 1.00 97.50 84 ILE A N 1
ATOM 671 C CA . ILE A 1 84 ? -11.850 -12.280 4.224 1.00 97.50 84 ILE A CA 1
ATOM 672 C C . ILE A 1 84 ? -12.415 -12.137 2.814 1.00 97.50 84 ILE A C 1
ATOM 674 O O . ILE A 1 84 ? -13.569 -12.490 2.564 1.00 97.50 84 ILE A O 1
ATOM 678 N N . GLU A 1 85 ? -11.592 -11.662 1.883 1.00 97.38 85 GLU A N 1
ATOM 679 C CA . GLU A 1 85 ? -11.913 -11.608 0.458 1.00 97.38 85 GLU A CA 1
ATOM 680 C C . GLU A 1 85 ? -10.839 -12.300 -0.374 1.00 97.38 85 GLU A C 1
ATOM 682 O O . GLU A 1 85 ? -9.659 -11.993 -0.256 1.00 97.38 85 GLU A O 1
ATOM 687 N N . LEU A 1 86 ? -11.246 -13.186 -1.283 1.00 97.44 86 LEU A N 1
ATOM 688 C CA . LEU A 1 86 ? -10.330 -13.746 -2.272 1.00 97.44 86 LEU A CA 1
ATOM 689 C C . LEU A 1 86 ? -9.869 -12.655 -3.247 1.00 97.44 86 LEU A C 1
ATOM 691 O O . LEU A 1 86 ? -10.699 -11.958 -3.848 1.00 97.44 86 LEU A O 1
ATOM 695 N N . PHE A 1 87 ? -8.555 -12.528 -3.441 1.00 98.12 87 PHE A N 1
ATOM 696 C CA . PHE A 1 87 ? -8.020 -11.653 -4.477 1.00 98.12 87 PHE A CA 1
ATOM 697 C C . PHE A 1 87 ? -8.172 -12.30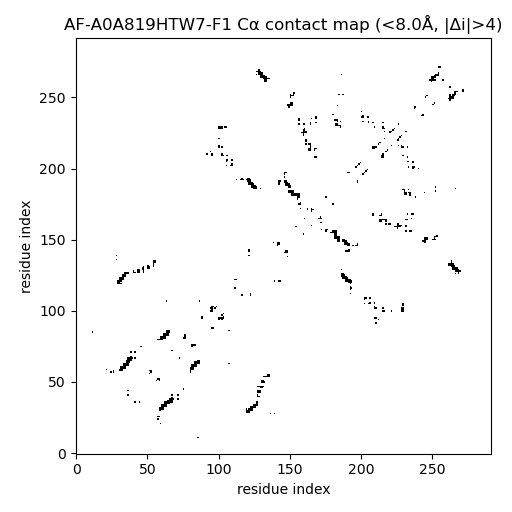7 -5.865 1.00 98.12 87 PHE A C 1
ATOM 699 O O . PHE A 1 87 ? -7.696 -13.424 -6.077 1.00 98.12 87 PHE A O 1
ATOM 706 N N . PRO A 1 88 ? -8.840 -11.652 -6.836 1.00 96.69 88 PRO A N 1
ATOM 707 C CA . PRO A 1 88 ? -9.199 -12.283 -8.103 1.00 96.69 88 PRO A CA 1
ATOM 708 C C . PRO A 1 88 ? -8.030 -12.250 -9.098 1.00 96.69 88 PRO A C 1
ATOM 710 O O . PRO A 1 88 ? -8.048 -11.488 -10.058 1.00 96.69 88 PRO A O 1
ATOM 713 N N . PHE A 1 89 ? -7.001 -13.070 -8.890 1.00 96.88 89 PHE A N 1
ATOM 714 C CA . PHE A 1 89 ? -5.825 -13.114 -9.774 1.00 96.88 89 PHE A CA 1
ATOM 715 C C . PHE A 1 89 ? -6.162 -13.361 -11.252 1.00 96.88 89 PHE A C 1
ATOM 717 O O . PHE A 1 89 ? -5.523 -12.782 -12.126 1.00 96.88 89 PHE A O 1
ATOM 724 N N . ASP A 1 90 ? -7.194 -14.159 -11.530 1.00 96.56 90 ASP A N 1
ATOM 725 C CA . ASP A 1 90 ? -7.556 -14.607 -12.882 1.00 96.56 90 ASP A CA 1
ATOM 726 C C . ASP A 1 90 ? -7.981 -13.482 -13.842 1.00 96.56 90 ASP A C 1
ATOM 728 O O . ASP A 1 90 ? -7.994 -13.689 -15.055 1.00 96.56 90 ASP A O 1
ATOM 732 N N . ILE A 1 91 ? -8.343 -12.301 -13.329 1.00 97.00 91 ILE A N 1
ATOM 733 C CA . ILE A 1 91 ? -8.749 -11.155 -14.162 1.00 97.00 91 ILE A CA 1
ATOM 734 C C . ILE A 1 91 ? -7.600 -10.181 -14.453 1.00 97.00 91 ILE A C 1
ATOM 736 O O . ILE A 1 91 ? -7.811 -9.176 -15.132 1.00 97.00 91 ILE A O 1
ATOM 740 N N . TYR A 1 92 ? -6.405 -10.446 -13.924 1.00 98.12 92 TYR A N 1
ATOM 741 C CA . TYR A 1 92 ? -5.240 -9.577 -14.051 1.00 98.12 92 TYR A CA 1
ATOM 742 C C . TYR A 1 92 ? -4.142 -10.216 -14.914 1.00 98.12 92 TYR A C 1
ATOM 744 O O . TYR A 1 92 ? -4.131 -11.433 -15.113 1.00 98.12 92 TYR A O 1
ATOM 752 N N . PRO A 1 93 ? -3.199 -9.416 -15.449 1.00 98.25 93 PRO A N 1
ATOM 753 C CA . PRO A 1 93 ? -2.075 -9.948 -16.208 1.00 98.25 93 PRO A CA 1
ATOM 754 C C . PRO A 1 93 ? -1.252 -10.979 -15.411 1.00 98.25 93 PRO A C 1
ATOM 756 O O . PRO A 1 93 ? -1.125 -10.844 -14.191 1.00 98.25 93 PRO A O 1
ATOM 759 N N . PRO A 1 94 ? -0.624 -11.972 -16.073 1.00 96.81 94 PRO A N 1
ATOM 760 C CA . PRO A 1 94 ? 0.038 -13.086 -15.391 1.00 96.81 94 PRO A CA 1
ATOM 761 C C . PRO A 1 94 ? 1.087 -12.689 -14.344 1.00 96.81 94 PRO A C 1
ATOM 763 O O . PRO A 1 94 ? 1.208 -13.370 -13.327 1.00 96.81 94 PRO A O 1
ATOM 766 N N . HIS A 1 95 ? 1.827 -11.591 -14.541 1.00 96.56 95 HIS A N 1
ATOM 767 C CA . HIS A 1 95 ? 2.851 -11.150 -13.585 1.00 96.56 95 HIS A CA 1
ATOM 768 C C . HIS A 1 95 ? 2.271 -10.734 -12.230 1.00 96.56 95 HIS A C 1
ATOM 770 O O . HIS A 1 95 ? 2.976 -10.825 -11.233 1.00 96.56 95 HIS A O 1
ATOM 776 N N . VAL A 1 96 ? 0.991 -10.349 -12.163 1.00 97.81 96 VAL A N 1
ATOM 777 C CA . VAL A 1 96 ? 0.314 -10.007 -10.900 1.00 97.81 96 VAL A CA 1
ATOM 778 C C . VAL A 1 96 ? 0.209 -11.222 -9.975 1.00 97.81 96 VAL A C 1
ATOM 780 O O . VAL A 1 96 ? 0.197 -11.065 -8.759 1.00 97.81 96 VAL A O 1
ATOM 783 N N . THR A 1 97 ? 0.184 -12.437 -10.533 1.00 96.19 97 THR A N 1
ATOM 784 C CA . THR A 1 97 ? 0.176 -13.685 -9.750 1.00 96.19 97 THR A CA 1
ATOM 785 C C . THR A 1 97 ? 1.514 -13.985 -9.076 1.00 96.19 97 THR A C 1
ATOM 787 O O . THR A 1 97 ? 1.565 -14.797 -8.154 1.00 96.19 97 THR A O 1
ATOM 790 N N . ASN A 1 98 ? 2.597 -13.332 -9.510 1.00 94.75 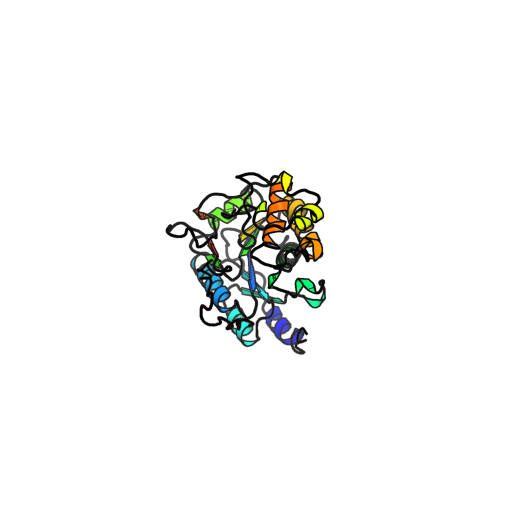98 ASN A N 1
ATOM 791 C CA . ASN A 1 98 ? 3.886 -13.422 -8.846 1.00 94.75 98 ASN A CA 1
ATOM 792 C C . ASN A 1 98 ? 3.915 -12.452 -7.657 1.00 94.75 98 ASN A C 1
ATOM 794 O O . ASN A 1 98 ? 4.125 -11.249 -7.824 1.00 94.75 98 ASN A O 1
ATOM 798 N N . LEU A 1 99 ? 3.704 -12.993 -6.457 1.00 94.38 99 LEU A N 1
ATOM 799 C CA . LEU A 1 99 ? 3.628 -12.205 -5.227 1.00 94.38 99 LEU A CA 1
ATOM 800 C C . LEU A 1 99 ? 4.939 -11.482 -4.896 1.00 94.38 99 LEU A C 1
ATOM 802 O O . LEU A 1 99 ? 4.879 -10.416 -4.292 1.00 94.38 99 LEU A O 1
ATOM 806 N N . ASP A 1 100 ? 6.086 -11.983 -5.365 1.00 91.19 100 ASP A N 1
ATOM 807 C CA . ASP A 1 100 ? 7.401 -11.362 -5.144 1.00 91.19 100 ASP A CA 1
ATOM 808 C C . ASP A 1 100 ? 7.553 -10.010 -5.863 1.00 91.19 100 ASP A C 1
ATOM 810 O O . ASP A 1 100 ? 8.467 -9.245 -5.564 1.00 91.19 100 ASP A O 1
ATOM 814 N N . LEU A 1 101 ? 6.665 -9.709 -6.820 1.00 93.75 101 LEU A N 1
ATOM 815 C CA . LEU A 1 101 ? 6.634 -8.430 -7.536 1.00 93.75 101 LEU A CA 1
ATOM 816 C C . LEU A 1 101 ? 5.701 -7.406 -6.881 1.00 93.75 101 LEU A C 1
ATOM 818 O O . LEU A 1 101 ? 5.622 -6.277 -7.356 1.00 93.75 101 LEU A O 1
ATOM 822 N N . PHE A 1 102 ? 4.922 -7.806 -5.869 1.00 95.38 102 PHE A N 1
ATOM 823 C CA . PHE A 1 102 ? 3.989 -6.950 -5.120 1.00 95.38 102 PHE A CA 1
ATOM 824 C C . PHE A 1 102 ? 2.957 -6.167 -5.965 1.00 95.38 102 PHE A C 1
ATOM 826 O O . PHE A 1 102 ? 2.229 -5.314 -5.455 1.00 95.38 102 PHE A O 1
ATOM 833 N N . ALA A 1 103 ? 2.807 -6.496 -7.253 1.00 97.19 103 ALA A N 1
ATOM 834 C CA . ALA A 1 103 ? 1.932 -5.791 -8.192 1.00 97.19 103 ALA A CA 1
ATOM 835 C C . ALA A 1 103 ? 0.441 -5.852 -7.803 1.00 97.19 103 ALA A C 1
ATOM 837 O O . ALA A 1 103 ? -0.359 -5.013 -8.213 1.00 97.19 103 ALA A O 1
ATOM 838 N N . TYR A 1 104 ? 0.048 -6.824 -6.980 1.00 97.88 104 TYR A N 1
ATOM 839 C CA . TYR A 1 104 ? -1.321 -6.974 -6.488 1.00 97.88 104 TYR A CA 1
ATOM 840 C C . TYR A 1 104 ? -1.747 -5.847 -5.522 1.00 97.88 104 TYR A C 1
ATOM 842 O O . TYR A 1 104 ? -2.946 -5.599 -5.368 1.00 97.88 104 TYR A O 1
ATOM 850 N N . LYS A 1 105 ? -0.800 -5.137 -4.890 1.00 97.06 105 LYS A N 1
ATOM 851 C CA . LYS A 1 105 ? -1.085 -4.187 -3.803 1.00 97.06 105 LYS A CA 1
ATOM 852 C C . LYS A 1 105 ? -1.863 -2.951 -4.260 1.00 97.06 105 LYS A C 1
ATOM 854 O O . LYS A 1 105 ? -2.892 -2.617 -3.681 1.00 97.06 105 LYS A O 1
ATOM 859 N N . ALA A 1 106 ? -1.472 -2.307 -5.358 1.00 98.31 106 ALA A N 1
ATOM 860 C CA . ALA A 1 106 ? -2.250 -1.181 -5.888 1.00 98.31 106 ALA A CA 1
ATOM 861 C C . ALA A 1 106 ? -3.665 -1.616 -6.322 1.00 98.31 106 ALA A C 1
ATOM 863 O O . ALA A 1 106 ? -4.648 -0.894 -6.142 1.00 98.31 106 ALA A O 1
ATOM 864 N N . LEU A 1 107 ? -3.784 -2.836 -6.855 1.00 98.62 107 LEU A N 1
ATOM 865 C CA . LEU A 1 107 ? -5.039 -3.400 -7.349 1.00 98.62 107 LEU A CA 1
ATOM 866 C C . LEU A 1 107 ? -6.026 -3.695 -6.217 1.00 98.62 107 LEU A C 1
ATOM 868 O O . LEU A 1 107 ? -7.204 -3.343 -6.333 1.00 98.62 107 LEU A O 1
ATOM 872 N N . LEU A 1 108 ? -5.560 -4.290 -5.113 1.00 98.12 108 LEU A N 1
ATOM 873 C CA . LEU A 1 108 ? -6.414 -4.521 -3.945 1.00 98.12 108 LEU A CA 1
ATOM 874 C C . LEU A 1 108 ? -6.830 -3.192 -3.310 1.00 98.12 108 LEU A C 1
ATOM 876 O O . LEU A 1 108 ? -7.996 -3.039 -2.966 1.00 98.12 108 LEU A O 1
ATOM 880 N N . LEU A 1 109 ? -5.936 -2.199 -3.225 1.00 98.38 109 LEU A N 1
ATOM 881 C CA . LEU A 1 109 ? -6.265 -0.879 -2.678 1.00 98.38 109 LEU A CA 1
ATOM 882 C C . LEU A 1 109 ? -7.336 -0.168 -3.510 1.00 98.38 109 LEU A C 1
ATOM 884 O O . LEU A 1 109 ? -8.284 0.385 -2.948 1.00 98.38 109 LEU A O 1
ATOM 888 N N . LYS A 1 110 ? -7.244 -0.238 -4.846 1.00 98.25 110 LYS A N 1
ATOM 889 C CA . LYS A 1 110 ? -8.298 0.253 -5.747 1.00 98.25 110 LYS A CA 1
ATOM 890 C C . LYS A 1 110 ? -9.618 -0.467 -5.497 1.00 98.25 110 LYS A C 1
ATOM 892 O O . LYS A 1 110 ? -10.645 0.193 -5.340 1.00 98.25 110 LYS A O 1
ATOM 897 N N . LYS A 1 111 ? -9.597 -1.801 -5.430 1.00 97.88 111 LYS A N 1
ATOM 898 C CA . LYS A 1 111 ? -10.792 -2.615 -5.159 1.00 97.88 111 LYS A CA 1
ATOM 899 C C . LYS A 1 111 ? -11.429 -2.238 -3.818 1.00 97.88 111 LYS A C 1
ATOM 901 O O . LYS A 1 111 ? -12.647 -2.072 -3.751 1.00 97.88 111 LYS A O 1
ATOM 906 N N . THR A 1 112 ? -10.623 -2.058 -2.774 1.00 97.38 112 THR A N 1
ATOM 907 C CA . THR A 1 112 ? -11.081 -1.605 -1.458 1.00 97.38 112 THR A CA 1
ATOM 908 C C . THR A 1 112 ? -11.713 -0.225 -1.552 1.00 97.38 112 THR A C 1
ATOM 910 O O . THR A 1 112 ? -12.840 -0.051 -1.092 1.00 97.38 112 THR A O 1
ATOM 913 N N . PHE A 1 113 ? -11.045 0.749 -2.176 1.00 97.19 113 PHE A N 1
ATOM 914 C CA . PHE A 1 113 ? -11.598 2.092 -2.341 1.00 97.19 113 PHE A CA 1
ATOM 915 C C . PHE A 1 113 ? -12.948 2.053 -3.058 1.00 97.19 113 PHE A C 1
ATOM 917 O O . PHE A 1 113 ? -13.933 2.580 -2.547 1.00 97.19 113 PHE A O 1
ATOM 924 N N . GLU A 1 114 ? -13.042 1.375 -4.199 1.00 95.50 114 GLU A N 1
ATOM 925 C CA . GLU A 1 114 ? -14.290 1.280 -4.963 1.00 95.50 114 GLU A CA 1
ATOM 926 C C . GLU A 1 114 ? -15.431 0.656 -4.144 1.00 95.50 114 GLU A C 1
ATOM 928 O O . GLU A 1 114 ? -16.570 1.124 -4.228 1.00 95.50 114 GLU A O 1
ATOM 933 N N . LYS A 1 115 ? -15.124 -0.351 -3.317 1.00 95.06 115 LYS A N 1
ATOM 934 C CA . LYS A 1 115 ? -16.105 -1.067 -2.490 1.00 95.06 115 LYS A CA 1
ATOM 935 C C . LYS A 1 115 ? -16.521 -0.309 -1.224 1.00 95.06 115 LYS A C 1
ATOM 937 O O . LYS A 1 115 ? -17.686 -0.396 -0.823 1.00 95.06 115 LYS A O 1
ATOM 942 N N . TYR A 1 116 ? -15.594 0.399 -0.580 1.00 93.88 116 TYR A N 1
ATOM 943 C CA . TYR A 1 116 ? -15.784 0.960 0.763 1.00 93.88 116 TYR A CA 1
ATOM 944 C C . TYR A 1 116 ? -15.834 2.490 0.816 1.00 93.88 116 TYR A C 1
ATOM 946 O O . TYR A 1 116 ? -16.171 3.027 1.868 1.00 93.88 116 TYR A O 1
ATOM 954 N N . ARG A 1 117 ? -15.614 3.215 -0.292 1.00 93.44 117 ARG A N 1
ATOM 955 C CA . ARG A 1 117 ? -15.581 4.694 -0.286 1.00 93.44 117 ARG A CA 1
ATOM 956 C C . ARG A 1 117 ? -16.840 5.405 0.222 1.00 93.44 117 ARG A C 1
ATOM 958 O O . ARG A 1 117 ? -16.773 6.574 0.570 1.00 93.44 117 ARG A O 1
ATOM 965 N N . PHE A 1 118 ? -17.979 4.716 0.253 1.00 92.50 118 PHE A N 1
ATOM 966 C CA . PHE A 1 118 ? -19.244 5.233 0.795 1.00 92.50 118 PHE A CA 1
ATOM 967 C C . PHE A 1 118 ? -19.621 4.636 2.158 1.00 92.50 118 PHE A C 1
ATOM 969 O O . PHE A 1 118 ? -20.716 4.885 2.652 1.00 92.50 118 PHE A O 1
ATOM 976 N N . LYS A 1 119 ? -18.755 3.795 2.731 1.00 91.62 119 LYS A N 1
ATOM 977 C CA . LYS A 1 119 ? -18.998 3.048 3.974 1.00 91.62 119 LYS A CA 1
ATOM 978 C C . LYS A 1 119 ? -18.029 3.406 5.088 1.00 91.62 119 LYS A C 1
ATOM 980 O O . LYS A 1 119 ? -18.342 3.152 6.239 1.00 91.62 119 LYS A O 1
ATOM 985 N N . THR A 1 120 ? -16.864 3.932 4.734 1.00 91.69 120 THR A N 1
ATOM 986 C CA . THR A 1 120 ? -15.848 4.361 5.686 1.00 91.69 120 THR A CA 1
ATOM 987 C C . THR A 1 120 ? -15.155 5.613 5.187 1.00 91.69 120 THR A C 1
ATOM 989 O O . THR A 1 120 ? -15.162 5.850 3.976 1.00 91.69 120 THR A O 1
ATOM 992 N N . LYS A 1 121 ? -14.557 6.403 6.086 1.00 94.00 121 LYS A N 1
ATOM 993 C CA . LYS A 1 121 ? -13.832 7.641 5.744 1.00 94.00 121 LYS A CA 1
ATOM 994 C C . LYS A 1 121 ? -12.356 7.419 5.445 1.00 94.00 121 LYS A C 1
ATOM 996 O O . LYS A 1 121 ? -11.761 8.260 4.768 1.00 94.00 121 LYS A O 1
ATOM 1001 N N . THR A 1 122 ? -11.780 6.319 5.919 1.00 95.50 122 THR A N 1
ATOM 1002 C CA . THR A 1 122 ? -10.345 6.049 5.808 1.00 95.50 122 THR A CA 1
ATOM 1003 C C . THR A 1 122 ? -10.080 4.582 5.498 1.00 95.50 122 THR A C 1
ATOM 1005 O O . THR A 1 122 ? -10.685 3.682 6.076 1.00 95.50 122 THR A O 1
ATOM 1008 N N . ILE A 1 123 ? -9.139 4.357 4.585 1.00 97.25 123 ILE A N 1
ATOM 1009 C CA . ILE A 1 123 ? -8.530 3.056 4.320 1.00 97.25 123 ILE A CA 1
ATOM 1010 C C . ILE A 1 123 ? -7.095 3.137 4.822 1.00 97.25 123 ILE A C 1
ATOM 1012 O O . ILE A 1 123 ? -6.349 4.017 4.390 1.00 97.25 123 ILE A O 1
ATOM 1016 N N . PHE A 1 124 ? -6.714 2.230 5.716 1.00 97.56 124 PHE A N 1
ATOM 1017 C CA . PHE A 1 124 ? -5.338 2.097 6.182 1.00 97.56 124 PHE A CA 1
ATOM 1018 C C . PHE A 1 124 ? -4.827 0.696 5.868 1.00 97.56 124 PHE A C 1
ATOM 1020 O O . PHE A 1 124 ? -5.466 -0.286 6.233 1.00 97.56 124 PHE A O 1
ATOM 1027 N N . TYR A 1 125 ? -3.716 0.602 5.147 1.00 98.00 125 TYR A N 1
ATOM 1028 C CA . TYR A 1 125 ? -3.136 -0.658 4.711 1.00 98.00 125 TYR A CA 1
ATOM 1029 C C . TYR A 1 125 ? -1.862 -0.970 5.482 1.00 98.00 125 TYR A C 1
ATOM 1031 O O . TYR A 1 125 ? -0.977 -0.119 5.587 1.00 98.00 125 TYR A O 1
ATOM 1039 N N . LEU A 1 126 ? -1.787 -2.212 5.955 1.00 96.94 126 LEU A N 1
ATOM 1040 C CA . LEU A 1 126 ? -0.624 -2.800 6.597 1.00 96.94 126 LEU A CA 1
ATOM 1041 C C . LEU A 1 126 ? -0.267 -4.129 5.923 1.00 96.94 126 LEU A C 1
ATOM 1043 O O . LEU A 1 126 ? -1.126 -5.005 5.770 1.00 96.94 126 LEU A O 1
ATOM 1047 N N . ASP A 1 127 ? 0.999 -4.308 5.549 1.00 95.62 127 ASP A N 1
ATOM 1048 C CA . ASP A 1 127 ? 1.495 -5.614 5.104 1.00 95.62 127 ASP A CA 1
ATOM 1049 C C . ASP A 1 127 ? 1.355 -6.646 6.236 1.00 95.62 127 ASP A C 1
ATOM 1051 O O . ASP A 1 127 ? 1.545 -6.340 7.414 1.00 95.62 127 ASP A O 1
ATOM 1055 N N . ALA A 1 128 ? 1.036 -7.896 5.887 1.00 95.44 128 ALA A N 1
ATOM 1056 C CA . ALA A 1 128 ? 0.821 -8.975 6.859 1.00 95.44 128 ALA A CA 1
ATOM 1057 C C . ALA A 1 128 ? 2.055 -9.294 7.720 1.00 95.44 128 ALA A C 1
ATOM 1059 O O . ALA A 1 128 ? 1.939 -9.985 8.726 1.00 95.44 128 ALA A O 1
ATOM 1060 N N . GLY A 1 129 ? 3.240 -8.827 7.319 1.00 91.69 129 GLY A N 1
ATOM 1061 C CA . GLY A 1 129 ? 4.464 -8.937 8.102 1.00 91.69 129 GLY A CA 1
ATOM 1062 C C . GLY A 1 129 ? 4.646 -7.844 9.152 1.00 91.69 129 GLY A C 1
ATOM 1063 O O . GLY A 1 129 ? 5.706 -7.818 9.760 1.00 91.69 129 GLY A O 1
ATOM 1064 N N . THR A 1 130 ? 3.683 -6.949 9.364 1.00 92.75 130 THR A N 1
ATOM 1065 C CA . THR A 1 130 ? 3.800 -5.857 10.343 1.00 92.75 130 THR A CA 1
ATOM 1066 C C . THR A 1 130 ? 3.265 -6.233 11.731 1.00 92.75 130 THR A C 1
ATOM 1068 O O . THR A 1 130 ? 2.516 -7.193 11.888 1.00 92.75 130 THR A O 1
ATOM 1071 N N . GLU A 1 131 ? 3.642 -5.463 12.749 1.00 92.50 131 GLU A N 1
ATOM 1072 C CA . GLU A 1 131 ? 3.086 -5.506 14.105 1.00 92.50 131 GLU A CA 1
ATOM 1073 C C . GLU A 1 131 ? 2.737 -4.089 14.551 1.00 92.50 131 GLU A C 1
ATOM 1075 O O . GLU A 1 131 ? 3.542 -3.162 14.411 1.00 92.50 131 GLU A O 1
ATOM 1080 N N . LEU A 1 132 ? 1.541 -3.928 15.109 1.00 93.25 132 LEU A N 1
ATOM 1081 C CA . LEU A 1 132 ? 1.103 -2.687 15.725 1.00 93.25 132 LEU A CA 1
ATOM 1082 C C . LEU A 1 132 ? 1.579 -2.642 17.184 1.00 93.25 132 LEU A C 1
ATOM 1084 O O . LEU A 1 132 ? 1.334 -3.570 17.943 1.00 93.25 132 LEU A O 1
ATOM 1088 N N . ARG A 1 133 ? 2.241 -1.562 17.596 1.00 91.81 133 ARG A N 1
ATOM 1089 C CA . ARG A 1 133 ? 2.825 -1.419 18.945 1.00 91.81 133 ARG A CA 1
ATOM 1090 C C . ARG A 1 133 ? 2.226 -0.269 19.754 1.00 91.81 133 ARG A C 1
ATOM 1092 O O . ARG A 1 133 ? 2.570 -0.084 20.921 1.00 91.81 133 ARG A O 1
ATOM 1099 N N . SER A 1 134 ? 1.335 0.511 19.147 1.00 91.50 134 SER A N 1
ATOM 1100 C CA . SER A 1 134 ? 0.597 1.590 19.802 1.00 91.50 134 SER A CA 1
ATOM 1101 C C . SER A 1 134 ? -0.727 1.860 19.082 1.00 91.50 134 SER A C 1
ATOM 1103 O O . SER A 1 134 ? -1.008 1.265 18.045 1.00 91.50 134 SER A O 1
ATOM 1105 N N . SER A 1 135 ? -1.544 2.759 19.630 1.00 92.12 135 SER A N 1
ATOM 1106 C CA . SER A 1 135 ? -2.760 3.245 18.965 1.00 92.12 135 SER A CA 1
ATOM 1107 C C . SER A 1 135 ? -2.437 3.867 17.598 1.00 92.12 135 SER A C 1
ATOM 1109 O O . SER A 1 135 ? -1.415 4.542 17.427 1.00 92.12 135 SER A O 1
ATOM 1111 N N . LEU A 1 136 ? -3.332 3.656 16.631 1.00 93.69 136 LEU A N 1
ATOM 1112 C CA . LEU A 1 136 ? -3.295 4.264 15.305 1.00 93.69 136 LEU A CA 1
ATOM 1113 C C . LEU A 1 136 ? -3.836 5.696 15.294 1.00 93.69 136 LEU A C 1
ATOM 1115 O O . LEU A 1 136 ? -3.687 6.357 14.266 1.00 93.69 136 LEU A O 1
ATOM 1119 N N . ASP A 1 137 ? -4.404 6.205 16.394 1.00 92.00 137 ASP A N 1
ATOM 1120 C CA . ASP A 1 137 ? -4.978 7.559 16.480 1.00 92.00 137 ASP A CA 1
ATOM 1121 C C . ASP A 1 137 ? -4.058 8.633 15.849 1.00 92.00 137 ASP A C 1
ATOM 1123 O O . ASP A 1 137 ? -4.534 9.362 14.975 1.00 92.00 137 ASP A O 1
ATOM 1127 N N . PRO A 1 138 ? -2.732 8.692 16.130 1.00 91.75 138 PRO A N 1
ATOM 1128 C CA . PRO A 1 138 ? -1.854 9.692 15.514 1.00 91.75 138 PRO A CA 1
ATOM 1129 C C . PRO A 1 138 ? -1.749 9.572 13.987 1.00 91.75 138 PRO A C 1
ATOM 1131 O O . PRO A 1 138 ? -1.617 10.575 13.291 1.00 91.75 138 PRO A O 1
ATOM 1134 N N . ILE A 1 139 ? -1.796 8.349 13.451 1.00 93.88 139 ILE A N 1
ATOM 1135 C CA . ILE A 1 139 ? -1.773 8.092 12.005 1.00 93.88 139 ILE A CA 1
ATOM 1136 C C . ILE A 1 139 ? -3.115 8.496 11.393 1.00 93.88 139 ILE A C 1
ATOM 1138 O O . ILE A 1 139 ? -3.160 9.155 10.353 1.00 93.88 139 ILE A O 1
ATOM 1142 N N . ILE A 1 140 ? -4.222 8.134 12.043 1.00 93.31 140 ILE A N 1
ATOM 1143 C CA . ILE A 1 140 ? -5.562 8.454 11.556 1.00 93.31 140 ILE A CA 1
ATOM 1144 C C . ILE A 1 140 ? -5.811 9.967 11.569 1.00 93.31 140 ILE A C 1
ATOM 1146 O O . ILE A 1 140 ? -6.392 10.481 10.613 1.00 93.31 140 ILE A O 1
ATOM 1150 N N . GLU A 1 141 ? -5.329 10.697 12.573 1.00 91.50 141 GLU A N 1
ATOM 1151 C CA . GLU A 1 141 ? -5.376 12.164 12.620 1.00 91.50 141 GLU A CA 1
ATOM 1152 C C . GLU A 1 141 ? -4.629 12.808 11.441 1.00 91.50 141 GLU A C 1
ATOM 1154 O O . GLU A 1 141 ? -5.153 13.734 10.811 1.00 91.50 141 GLU A O 1
ATOM 1159 N N . VAL A 1 142 ? -3.449 12.285 11.079 1.00 93.19 142 VAL A N 1
ATOM 1160 C CA . VAL A 1 142 ? -2.695 12.727 9.891 1.00 93.19 142 VAL A CA 1
ATOM 1161 C C . VAL A 1 142 ? -3.512 12.486 8.620 1.00 93.19 142 VAL A C 1
ATOM 1163 O O . VAL A 1 142 ? -3.678 13.409 7.822 1.00 93.19 142 VAL A O 1
ATOM 1166 N N . ILE A 1 143 ? -4.117 11.303 8.456 1.00 95.19 143 ILE A N 1
ATOM 1167 C CA . ILE A 1 143 ? -4.969 11.000 7.291 1.00 95.19 143 ILE A CA 1
ATOM 1168 C C . ILE A 1 143 ? -6.193 11.918 7.242 1.00 95.19 143 ILE A C 1
ATOM 1170 O O . ILE A 1 143 ? -6.566 12.388 6.170 1.00 95.19 143 ILE A O 1
ATOM 1174 N N . GLN A 1 144 ? -6.838 12.180 8.376 1.00 90.31 144 GLN A N 1
ATOM 1175 C CA . GLN A 1 144 ? -8.021 13.042 8.434 1.00 90.31 144 GLN A CA 1
ATOM 1176 C C . GLN A 1 144 ? -7.681 14.506 8.126 1.00 90.31 144 GLN A C 1
ATOM 1178 O O . GLN A 1 144 ? -8.488 15.199 7.506 1.00 90.31 144 GLN A O 1
ATOM 1183 N N . THR A 1 145 ? -6.483 14.953 8.503 1.00 91.00 145 THR A N 1
ATOM 1184 C CA . THR A 1 145 ? -6.011 16.327 8.289 1.00 91.00 145 THR A CA 1
ATOM 1185 C C . THR A 1 145 ? -5.483 16.545 6.871 1.00 91.00 145 THR A C 1
ATOM 1187 O O . THR A 1 145 ? -5.820 17.538 6.227 1.00 91.00 145 THR A O 1
ATOM 1190 N N . HIS A 1 146 ? -4.661 15.625 6.366 1.00 92.81 146 HIS A N 1
ATOM 1191 C CA . HIS A 1 146 ? -3.942 15.775 5.096 1.00 92.81 146 HIS A CA 1
ATOM 1192 C C . HIS A 1 146 ? -4.550 14.973 3.940 1.00 92.81 146 HIS A C 1
ATOM 1194 O O . HIS A 1 146 ? -4.181 15.176 2.786 1.00 92.81 146 HIS A O 1
ATOM 1200 N N . GLY A 1 147 ? -5.492 14.078 4.232 1.00 95.56 147 GLY A N 1
ATOM 1201 C CA . GLY A 1 147 ? -6.120 13.177 3.268 1.00 95.56 147 GLY A CA 1
ATOM 1202 C C . GLY A 1 147 ? -5.347 11.875 3.035 1.00 95.56 147 GLY A C 1
ATOM 1203 O O . GLY A 1 147 ? -5.867 10.971 2.381 1.00 95.56 147 GLY A O 1
ATOM 1204 N N . TYR A 1 148 ? -4.130 11.747 3.559 1.00 97.25 148 TYR A N 1
ATOM 1205 C CA . TYR A 1 148 ? -3.275 10.576 3.387 1.00 97.25 148 TYR A CA 1
ATOM 1206 C C . TYR A 1 148 ? -2.223 10.469 4.491 1.00 97.25 148 TYR A C 1
ATOM 1208 O O . TYR A 1 148 ? -1.968 11.425 5.217 1.00 97.25 148 TYR A O 1
ATOM 1216 N N . PHE A 1 149 ? -1.614 9.292 4.583 1.00 96.81 149 PHE A N 1
ATOM 1217 C CA . PHE A 1 149 ? -0.448 8.997 5.397 1.00 96.81 149 PHE A CA 1
ATOM 1218 C C . PHE A 1 149 ? 0.509 8.129 4.589 1.00 96.81 149 PHE A C 1
ATOM 1220 O O . PHE A 1 149 ? 0.118 7.103 4.026 1.00 96.81 149 PHE A O 1
ATOM 1227 N N . LEU A 1 150 ? 1.760 8.565 4.542 1.00 95.56 150 LEU A N 1
ATOM 1228 C CA . LEU A 1 150 ? 2.870 7.918 3.860 1.00 95.56 150 LEU A CA 1
ATOM 1229 C C . LEU A 1 150 ? 4.083 8.082 4.761 1.00 95.56 150 LEU A C 1
ATOM 1231 O O . LEU A 1 150 ? 4.316 9.191 5.236 1.00 95.56 150 LEU A O 1
ATOM 1235 N N . THR A 1 151 ? 4.862 7.028 4.969 1.00 92.31 151 THR A N 1
ATOM 1236 C CA . THR A 1 151 ? 6.074 7.104 5.791 1.00 92.31 151 THR A CA 1
ATOM 1237 C C . THR A 1 151 ? 7.307 6.735 4.986 1.00 92.31 151 THR A C 1
ATOM 1239 O O . THR A 1 151 ? 7.263 5.842 4.137 1.00 92.31 151 THR A O 1
ATOM 1242 N N . GLN A 1 152 ? 8.400 7.456 5.220 1.00 89.62 152 GLN A N 1
ATOM 1243 C CA . GLN A 1 152 ? 9.665 7.189 4.549 1.00 89.62 152 GLN A CA 1
ATOM 1244 C C . GLN A 1 152 ? 10.393 6.000 5.186 1.00 89.62 152 GLN A C 1
ATOM 1246 O O . GLN A 1 152 ? 10.236 5.686 6.365 1.00 89.62 152 GLN A O 1
ATOM 1251 N N . GLN A 1 153 ? 11.263 5.391 4.397 1.00 86.19 153 GLN A N 1
ATOM 1252 C CA . GLN A 1 153 ? 12.295 4.460 4.822 1.00 86.19 153 GLN A CA 1
ATOM 1253 C C . GLN A 1 153 ? 13.667 5.130 4.772 1.00 86.19 153 GLN A C 1
ATOM 1255 O O . GLN A 1 153 ? 13.813 6.294 4.406 1.00 86.19 153 GLN A O 1
ATOM 1260 N N . LYS A 1 154 ? 14.709 4.375 5.118 1.00 85.88 154 LYS A N 1
ATOM 1261 C CA . LYS A 1 154 ? 16.086 4.895 5.167 1.00 85.88 154 LYS A CA 1
ATOM 1262 C C . LYS A 1 154 ? 16.851 4.832 3.851 1.00 85.88 154 LYS A C 1
ATOM 1264 O O . LYS A 1 154 ? 17.962 5.347 3.762 1.00 85.88 154 LYS A O 1
ATOM 1269 N N . THR A 1 155 ? 16.305 4.168 2.839 1.00 88.81 155 THR A N 1
ATOM 1270 C CA . THR A 1 155 ? 17.011 3.940 1.572 1.00 88.81 155 THR A CA 1
ATOM 1271 C C . THR A 1 155 ? 16.579 4.948 0.515 1.00 88.81 155 THR A C 1
ATOM 1273 O O . THR A 1 155 ? 15.399 5.251 0.412 1.00 88.81 155 THR A O 1
ATOM 1276 N N . LEU A 1 156 ? 17.515 5.480 -0.274 1.00 93.12 156 LEU A N 1
ATOM 1277 C CA . LEU A 1 156 ? 17.197 6.413 -1.361 1.00 93.12 156 LEU A CA 1
ATOM 1278 C C . LEU A 1 156 ? 16.507 5.694 -2.526 1.00 93.12 156 LEU A C 1
ATOM 1280 O O . LEU A 1 156 ? 16.855 4.553 -2.850 1.00 93.12 156 LEU A O 1
ATOM 1284 N N . ILE A 1 157 ? 15.576 6.378 -3.201 1.00 94.56 157 ILE A N 1
ATOM 1285 C CA . ILE A 1 157 ? 14.823 5.807 -4.335 1.00 94.56 157 ILE A CA 1
ATOM 1286 C C . ILE A 1 157 ? 15.776 5.308 -5.419 1.00 94.56 157 ILE A C 1
ATOM 1288 O O . ILE A 1 157 ? 15.636 4.179 -5.895 1.00 94.56 157 ILE A O 1
ATOM 1292 N N . VAL A 1 158 ? 16.767 6.131 -5.769 1.00 95.06 158 VAL A N 1
ATOM 1293 C CA . VAL A 1 158 ? 17.716 5.881 -6.866 1.00 95.06 158 VAL A CA 1
ATOM 1294 C C . VAL A 1 158 ? 18.621 4.668 -6.636 1.00 95.06 158 VAL A C 1
ATOM 1296 O O . VAL A 1 158 ? 19.129 4.111 -7.601 1.00 95.06 158 VAL A O 1
ATOM 1299 N N . ASN A 1 159 ? 18.789 4.219 -5.388 1.00 92.38 159 ASN A N 1
ATOM 1300 C CA . ASN A 1 159 ? 19.646 3.074 -5.061 1.00 92.38 159 ASN A CA 1
ATOM 1301 C C . ASN A 1 159 ? 18.952 1.725 -5.282 1.00 92.38 159 ASN A C 1
ATOM 1303 O O . ASN A 1 159 ? 19.623 0.704 -5.406 1.00 92.38 159 ASN A O 1
ATOM 1307 N N . HIS A 1 160 ? 17.618 1.709 -5.302 1.00 91.25 160 HIS A N 1
ATOM 1308 C CA . HIS A 1 160 ? 16.833 0.480 -5.416 1.00 91.25 160 HIS A CA 1
ATOM 1309 C C . HIS A 1 160 ? 15.642 0.642 -6.358 1.00 91.25 160 HIS A C 1
ATOM 1311 O O . HIS A 1 160 ? 14.556 0.120 -6.098 1.00 91.25 160 HIS A O 1
ATOM 1317 N N . THR A 1 161 ? 15.818 1.406 -7.434 1.00 94.69 161 THR A N 1
ATOM 1318 C CA . THR A 1 161 ? 14.806 1.550 -8.478 1.00 94.69 161 THR A CA 1
ATOM 1319 C C . THR A 1 161 ? 15.459 1.494 -9.842 1.00 94.69 161 THR A C 1
ATOM 1321 O O . THR A 1 161 ? 16.391 2.245 -10.116 1.00 94.69 161 THR A O 1
ATOM 1324 N N . ASP A 1 162 ? 14.948 0.610 -10.692 1.00 94.94 162 ASP A N 1
ATOM 1325 C CA . ASP A 1 162 ? 15.401 0.492 -12.068 1.00 94.94 162 ASP A CA 1
ATOM 1326 C C . ASP A 1 162 ? 15.019 1.741 -12.881 1.00 94.94 162 ASP A C 1
ATOM 1328 O O . ASP A 1 162 ? 13.941 2.318 -12.709 1.00 94.94 162 ASP A O 1
ATOM 1332 N N . GLU A 1 163 ? 15.912 2.172 -13.772 1.00 94.62 163 GLU A N 1
ATOM 1333 C CA . GLU A 1 163 ? 15.732 3.365 -14.605 1.00 94.62 163 GLU A CA 1
ATOM 1334 C C . GLU A 1 163 ? 14.510 3.268 -15.538 1.00 94.62 163 GLU A C 1
ATOM 1336 O O . GLU A 1 163 ? 13.844 4.276 -15.814 1.00 94.62 163 GLU A O 1
ATOM 1341 N N . GLN A 1 164 ? 14.152 2.055 -15.971 1.00 95.19 164 GLN A N 1
ATOM 1342 C CA . GLN A 1 164 ? 12.973 1.817 -16.798 1.00 95.19 164 GLN A CA 1
ATOM 1343 C C . GLN A 1 164 ? 11.681 2.176 -16.053 1.00 95.19 164 GLN A C 1
ATOM 1345 O O . GLN A 1 164 ? 10.766 2.715 -16.675 1.00 95.19 164 GLN A O 1
ATOM 1350 N N . THR A 1 165 ? 11.614 1.987 -14.730 1.00 97.00 165 THR A N 1
ATOM 1351 C CA . 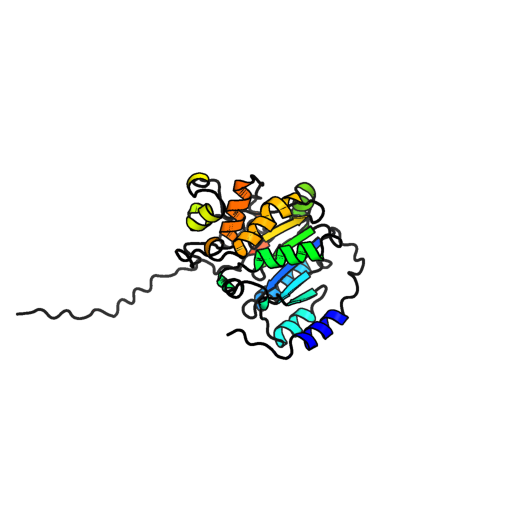THR A 1 165 ? 10.451 2.390 -13.919 1.00 97.00 165 THR A CA 1
ATOM 1352 C C . THR A 1 165 ? 10.270 3.911 -13.916 1.00 97.00 165 THR A C 1
ATOM 1354 O O . THR A 1 165 ? 9.147 4.385 -14.083 1.00 97.00 165 THR A O 1
ATOM 1357 N N . PHE A 1 166 ? 11.348 4.701 -13.796 1.00 97.25 166 PHE A N 1
ATOM 1358 C CA . PHE A 1 166 ? 11.266 6.168 -13.919 1.00 97.25 166 PHE A CA 1
ATOM 1359 C C . PHE A 1 166 ? 10.729 6.569 -15.295 1.00 97.25 166 PHE A C 1
ATOM 1361 O O . PHE A 1 166 ? 9.784 7.356 -15.395 1.00 97.25 166 PHE A O 1
ATOM 1368 N N . THR A 1 167 ? 11.280 5.962 -16.348 1.00 96.31 167 THR A N 1
ATOM 1369 C CA . THR A 1 167 ? 10.870 6.226 -17.733 1.00 96.31 167 THR A CA 1
ATOM 1370 C C . THR A 1 167 ? 9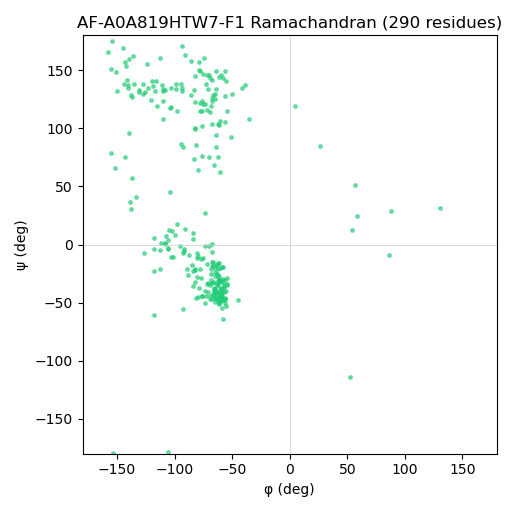.395 5.883 -17.953 1.00 96.31 167 THR A C 1
ATOM 1372 O O . THR A 1 167 ? 8.646 6.695 -18.495 1.00 96.31 167 THR A O 1
ATOM 1375 N N . ALA A 1 168 ? 8.942 4.721 -17.471 1.00 96.94 168 ALA A N 1
ATOM 1376 C CA . ALA A 1 168 ? 7.550 4.280 -17.560 1.00 96.94 168 ALA A CA 1
ATOM 1377 C C . ALA A 1 168 ? 6.580 5.209 -16.806 1.00 96.94 168 ALA A C 1
ATOM 1379 O O . ALA A 1 168 ? 5.420 5.349 -17.197 1.00 96.94 168 ALA A O 1
ATOM 1380 N N . LEU A 1 169 ? 7.059 5.889 -15.761 1.00 97.62 169 LEU A N 1
ATOM 1381 C CA . LEU A 1 169 ? 6.317 6.898 -15.004 1.00 97.62 169 LEU A CA 1
ATOM 1382 C C . LEU A 1 169 ? 6.510 8.324 -15.546 1.00 97.62 169 LEU A C 1
ATOM 1384 O O . LEU A 1 169 ? 6.098 9.287 -14.893 1.00 97.62 169 LEU A O 1
ATOM 1388 N N . ASN A 1 170 ? 7.063 8.480 -16.754 1.00 97.06 170 ASN A N 1
ATOM 1389 C CA . ASN A 1 170 ? 7.309 9.756 -17.432 1.00 97.06 170 ASN A CA 1
ATOM 1390 C C . ASN A 1 170 ? 8.171 10.716 -16.596 1.00 97.06 170 ASN A C 1
ATOM 1392 O O . ASN A 1 170 ? 7.765 11.851 -16.322 1.00 97.06 170 ASN A O 1
ATOM 1396 N N . THR A 1 171 ? 9.310 10.234 -16.110 1.00 97.06 171 THR A N 1
ATOM 1397 C CA . THR A 1 171 ? 10.326 11.011 -15.388 1.00 97.06 171 THR A CA 1
ATOM 1398 C C . THR A 1 171 ? 11.694 10.343 -15.563 1.00 97.06 171 THR A C 1
ATOM 1400 O O . THR A 1 171 ? 11.806 9.337 -16.262 1.00 97.06 171 THR A O 1
ATOM 1403 N N . THR A 1 172 ? 12.748 10.898 -14.974 1.00 96.81 172 THR A N 1
ATOM 1404 C CA . THR A 1 172 ? 14.107 10.362 -15.076 1.00 96.81 172 THR A CA 1
ATOM 1405 C C . THR A 1 172 ? 14.687 10.103 -13.696 1.00 96.81 172 THR A C 1
ATOM 1407 O O . THR A 1 172 ? 14.318 10.761 -12.728 1.00 96.81 172 THR A O 1
ATOM 1410 N N . MET A 1 173 ? 15.647 9.181 -13.591 1.00 95.19 173 MET A N 1
ATOM 1411 C CA . MET A 1 173 ? 16.360 8.955 -12.329 1.00 95.19 173 MET A CA 1
ATOM 1412 C C . MET A 1 173 ? 17.038 10.238 -11.818 1.00 95.19 173 MET A C 1
ATOM 1414 O O . MET A 1 173 ? 17.103 10.458 -10.611 1.00 95.19 173 MET A O 1
ATOM 1418 N N . ASN A 1 174 ? 17.517 11.102 -12.722 1.00 95.69 174 ASN A N 1
ATOM 1419 C CA . ASN A 1 174 ? 18.171 12.362 -12.364 1.00 95.69 174 ASN A CA 1
ATOM 1420 C C . ASN A 1 174 ? 17.245 13.325 -11.612 1.00 95.69 174 ASN A C 1
ATOM 1422 O O . ASN A 1 174 ? 17.730 14.023 -10.726 1.00 95.69 174 ASN A O 1
ATOM 1426 N N . ASP A 1 175 ? 15.935 13.301 -11.879 1.00 94.50 175 ASP A N 1
ATOM 1427 C CA . ASP A 1 175 ? 14.948 14.117 -11.152 1.00 94.50 175 ASP A CA 1
ATOM 1428 C C . ASP A 1 175 ? 14.879 13.745 -9.653 1.00 94.50 175 ASP A C 1
ATOM 1430 O O . ASP A 1 175 ? 14.387 14.515 -8.829 1.00 94.50 175 ASP A O 1
ATOM 1434 N N . PHE A 1 176 ? 15.403 12.568 -9.286 1.00 95.69 176 PHE A N 1
ATOM 1435 C CA . PHE A 1 176 ? 15.376 12.012 -7.933 1.00 95.69 176 PHE A CA 1
ATOM 1436 C C . PHE A 1 176 ? 16.763 11.795 -7.326 1.00 95.69 176 PHE A C 1
ATOM 1438 O O . PHE A 1 176 ? 16.860 11.249 -6.227 1.00 95.69 176 PHE A O 1
ATOM 1445 N N . ARG A 1 177 ? 17.843 12.215 -8.001 1.00 91.69 177 ARG A N 1
ATOM 1446 C CA . ARG A 1 177 ? 19.207 12.154 -7.451 1.00 91.69 177 ARG A CA 1
ATOM 1447 C C . ARG A 1 177 ? 19.413 13.265 -6.424 1.00 91.69 177 ARG A C 1
ATOM 1449 O O . ARG A 1 177 ? 20.054 14.276 -6.699 1.00 91.69 177 ARG A O 1
ATOM 1456 N N . THR A 1 178 ? 18.845 13.063 -5.243 1.00 90.69 178 THR A N 1
ATOM 1457 C CA . THR A 1 178 ? 18.951 13.951 -4.085 1.00 90.69 178 THR A CA 1
ATOM 1458 C C . THR A 1 178 ? 19.196 13.130 -2.821 1.00 90.69 178 THR A C 1
ATOM 1460 O O . THR A 1 178 ? 18.888 11.939 -2.774 1.00 90.69 178 THR A O 1
ATOM 1463 N N . ASP A 1 179 ? 19.678 13.786 -1.766 1.00 87.69 179 ASP A N 1
ATOM 1464 C CA . ASP A 1 179 ? 19.866 13.163 -0.448 1.00 87.69 179 ASP A CA 1
ATOM 1465 C C . ASP A 1 179 ? 18.572 13.151 0.395 1.00 87.69 179 ASP A C 1
ATOM 1467 O O . ASP A 1 179 ? 18.603 12.863 1.590 1.00 87.69 179 ASP A O 1
ATOM 1471 N N . SER A 1 180 ? 17.427 13.498 -0.206 1.00 90.06 180 SER A N 1
ATOM 1472 C CA . SER A 1 180 ? 16.140 13.664 0.486 1.00 90.06 180 SER A CA 1
ATOM 1473 C C . SER A 1 180 ? 14.981 12.862 -0.114 1.00 90.06 180 SER A C 1
ATOM 1475 O O . SER A 1 180 ? 13.896 12.826 0.471 1.00 90.06 180 SER A O 1
ATOM 1477 N N . HIS A 1 181 ? 15.177 12.212 -1.264 1.00 94.12 181 HIS A N 1
ATOM 1478 C CA . HIS A 1 181 ? 14.172 11.351 -1.889 1.00 94.12 181 HIS A CA 1
ATOM 1479 C C . HIS A 1 181 ? 14.386 9.894 -1.472 1.00 94.12 181 HIS A C 1
ATOM 1481 O O . HIS A 1 181 ? 15.067 9.106 -2.139 1.00 94.12 181 HIS A O 1
ATOM 1487 N N . PHE A 1 182 ? 13.792 9.555 -0.333 1.00 93.75 182 PHE A N 1
ATOM 1488 C CA . PHE A 1 182 ? 13.811 8.218 0.240 1.00 93.75 182 PHE A CA 1
ATOM 1489 C C . PHE A 1 182 ? 12.693 7.343 -0.323 1.00 93.75 182 PHE A C 1
ATOM 1491 O O . PHE A 1 182 ? 11.684 7.817 -0.828 1.00 93.75 182 PHE A O 1
ATOM 1498 N N . GLN A 1 183 ? 12.868 6.035 -0.239 1.00 92.94 183 GLN A N 1
ATOM 1499 C CA . GLN A 1 183 ? 11.795 5.084 -0.457 1.00 92.94 183 GLN A CA 1
ATOM 1500 C C . GLN A 1 183 ? 10.673 5.327 0.558 1.00 92.94 183 GLN A C 1
ATOM 1502 O O . GLN A 1 183 ? 10.928 5.679 1.706 1.00 92.94 183 GLN A O 1
ATOM 1507 N N . ILE A 1 184 ? 9.434 5.110 0.146 1.00 93.75 184 ILE A N 1
ATOM 1508 C CA . ILE A 1 184 ? 8.237 5.191 0.986 1.00 93.75 184 ILE A CA 1
ATOM 1509 C C . ILE A 1 184 ? 7.808 3.777 1.321 1.00 93.75 184 ILE A C 1
ATOM 1511 O O . ILE A 1 184 ? 7.750 2.953 0.420 1.00 93.75 184 ILE A O 1
ATOM 1515 N N . ALA A 1 185 ? 7.470 3.483 2.573 1.00 91.69 185 ALA A N 1
ATOM 1516 C CA . ALA A 1 185 ? 7.050 2.148 2.980 1.00 91.69 185 ALA A CA 1
ATOM 1517 C C . ALA A 1 185 ? 5.761 1.723 2.250 1.00 91.69 185 ALA A C 1
ATOM 1519 O O . ALA A 1 185 ? 4.654 2.124 2.606 1.00 91.69 185 ALA A O 1
ATOM 1520 N N . GLY A 1 186 ? 5.896 0.856 1.243 1.00 91.00 186 GLY A N 1
ATOM 1521 C CA . GLY A 1 186 ? 4.759 0.315 0.493 1.00 91.00 186 GLY A CA 1
ATOM 1522 C C . GLY A 1 186 ? 3.859 -0.584 1.345 1.00 91.00 186 GLY A C 1
ATOM 1523 O O . GLY A 1 186 ? 2.745 -0.899 0.939 1.00 91.00 186 GLY A O 1
ATOM 1524 N N . GLY A 1 187 ? 4.335 -1.017 2.513 1.00 92.69 187 GLY A N 1
ATOM 1525 C CA . GLY A 1 187 ? 3.589 -1.818 3.478 1.00 92.69 187 GLY A CA 1
ATOM 1526 C C . GLY A 1 187 ? 2.839 -1.020 4.541 1.00 92.69 187 GLY A C 1
ATOM 1527 O O . GLY A 1 187 ? 2.121 -1.636 5.318 1.00 92.69 187 GLY A O 1
ATOM 1528 N N . ILE A 1 188 ? 2.988 0.310 4.602 1.00 94.12 188 ILE A N 1
ATOM 1529 C CA . ILE A 1 188 ? 2.353 1.166 5.616 1.00 94.12 188 ILE A CA 1
ATOM 1530 C C . ILE A 1 188 ? 1.867 2.449 4.939 1.00 94.12 188 ILE A C 1
ATOM 1532 O O . ILE A 1 188 ? 2.624 3.405 4.759 1.00 94.12 188 ILE A O 1
ATOM 1536 N N . LEU A 1 189 ? 0.592 2.484 4.553 1.00 95.31 189 LEU A N 1
ATOM 1537 C CA . LEU A 1 189 ? 0.015 3.652 3.886 1.00 95.31 189 LEU A CA 1
ATOM 1538 C C . LEU A 1 189 ? -1.479 3.788 4.162 1.00 95.31 189 LEU A C 1
ATOM 1540 O O . LEU A 1 189 ? -2.200 2.802 4.302 1.00 95.31 189 LEU A O 1
ATOM 1544 N N . GLY A 1 190 ? -1.964 5.024 4.193 1.00 96.75 190 GLY A N 1
ATOM 1545 C CA . GLY A 1 190 ? -3.374 5.313 4.416 1.00 96.75 190 GLY A CA 1
ATOM 1546 C C . GLY A 1 190 ? -3.869 6.481 3.594 1.00 96.75 190 GLY A C 1
ATOM 1547 O O . GLY A 1 190 ? -3.103 7.364 3.219 1.00 96.75 190 GLY A O 1
ATOM 1548 N N . PHE A 1 191 ? -5.164 6.493 3.310 1.00 97.50 191 PHE A N 1
ATOM 1549 C CA . PHE A 1 191 ? -5.802 7.593 2.602 1.00 97.50 191 PHE A CA 1
ATOM 1550 C C . PHE A 1 191 ? -7.284 7.681 2.918 1.00 97.50 191 PHE A C 1
ATOM 1552 O O . PHE A 1 191 ? -7.955 6.690 3.228 1.00 97.50 191 PHE A O 1
ATOM 1559 N N . THR A 1 192 ? -7.804 8.901 2.838 1.00 96.31 192 THR A N 1
ATOM 1560 C CA . THR A 1 192 ? -9.231 9.128 2.986 1.00 96.31 192 THR A CA 1
ATOM 1561 C C . THR A 1 192 ? -9.978 8.692 1.732 1.00 96.31 192 THR A C 1
ATOM 1563 O O . THR A 1 192 ? -9.517 8.835 0.600 1.00 96.31 192 THR A O 1
ATOM 1566 N N . THR A 1 193 ? -11.187 8.195 1.936 1.00 94.25 193 THR A N 1
ATOM 1567 C CA . THR A 1 193 ? -12.147 7.899 0.874 1.00 94.25 193 THR A CA 1
ATOM 1568 C C . THR A 1 193 ? -12.976 9.118 0.465 1.00 94.25 193 THR A C 1
ATOM 1570 O O . THR A 1 193 ? -13.600 9.119 -0.597 1.00 94.25 193 THR A O 1
ATOM 1573 N N . THR A 1 194 ? -13.000 10.151 1.312 1.00 90.00 194 THR A N 1
ATOM 1574 C CA . THR A 1 194 ? -13.845 11.341 1.141 1.00 90.00 194 THR A CA 1
ATOM 1575 C C . THR A 1 194 ? -13.235 12.366 0.190 1.00 90.00 194 THR A C 1
ATOM 1577 O O . THR A 1 194 ? -13.953 13.164 -0.411 1.00 90.00 194 THR A O 1
ATOM 1580 N N . GLN A 1 195 ? -11.915 12.317 0.006 1.00 86.62 195 GLN A N 1
ATOM 1581 C CA . GLN A 1 195 ? -11.171 13.164 -0.915 1.00 86.62 195 GLN A CA 1
ATOM 1582 C C . GLN A 1 195 ? -10.637 12.320 -2.068 1.00 86.62 195 GLN A C 1
ATOM 1584 O O . GLN A 1 195 ? -10.118 11.225 -1.881 1.00 86.62 195 GLN A O 1
ATOM 1589 N N . SER A 1 196 ? -10.750 12.848 -3.286 1.00 85.50 196 SER A N 1
ATOM 1590 C CA . SER A 1 196 ? -10.339 12.113 -4.489 1.00 85.50 196 SER A CA 1
ATOM 1591 C C . SER A 1 196 ? -8.891 12.358 -4.925 1.00 85.50 196 SER A C 1
ATOM 1593 O O . SER A 1 196 ? -8.470 11.725 -5.886 1.00 85.50 196 SER A O 1
ATOM 1595 N N . GLY A 1 197 ? -8.150 13.251 -4.252 1.00 93.62 197 GLY A N 1
ATOM 1596 C CA . GLY A 1 197 ? -6.780 13.640 -4.626 1.00 93.62 197 GLY A CA 1
ATOM 1597 C C . GLY A 1 197 ? -5.837 12.442 -4.659 1.00 93.62 197 GLY A C 1
ATOM 1598 O O . GLY A 1 197 ? -5.447 12.007 -5.734 1.00 93.62 197 GLY A O 1
ATOM 1599 N N . PHE A 1 198 ? -5.605 11.803 -3.507 1.00 95.94 198 PHE A N 1
ATOM 1600 C CA . PHE A 1 198 ? -4.730 10.627 -3.423 1.00 95.94 198 PHE A CA 1
ATOM 1601 C C . PHE A 1 198 ? -5.152 9.499 -4.382 1.00 95.94 198 PHE A C 1
ATOM 1603 O O . PHE A 1 198 ? -4.315 8.875 -5.033 1.00 95.94 198 PHE A O 1
ATOM 1610 N N . TYR A 1 199 ? -6.462 9.265 -4.523 1.00 96.12 199 TYR A N 1
ATOM 1611 C CA . TYR A 1 199 ? -6.986 8.274 -5.464 1.00 96.12 199 TYR A CA 1
ATOM 1612 C C . TYR A 1 199 ? -6.567 8.574 -6.913 1.00 96.12 199 TYR A C 1
ATOM 1614 O O . TYR A 1 199 ? -6.110 7.681 -7.625 1.00 96.12 199 TYR A O 1
ATOM 1622 N N . LYS A 1 200 ? -6.725 9.824 -7.358 1.00 97.00 200 LYS A N 1
ATOM 1623 C CA . LYS A 1 200 ? -6.434 10.248 -8.735 1.00 97.00 200 LYS A CA 1
ATOM 1624 C C . LYS A 1 200 ? -4.941 10.396 -8.995 1.00 97.00 200 LYS A C 1
ATOM 1626 O O . LYS A 1 200 ? -4.472 9.943 -10.033 1.00 97.00 200 LYS A O 1
ATOM 1631 N N . ASP A 1 201 ? -4.232 11.020 -8.066 1.00 97.19 201 ASP A N 1
ATOM 1632 C CA . ASP A 1 201 ? -2.852 11.457 -8.255 1.00 97.19 201 ASP A CA 1
ATOM 1633 C C . ASP A 1 201 ? -1.857 10.318 -8.024 1.00 97.19 201 ASP A C 1
ATOM 1635 O O . ASP A 1 201 ? -0.815 10.271 -8.673 1.00 97.19 201 ASP A O 1
ATOM 1639 N N . ILE A 1 202 ? -2.185 9.390 -7.115 1.00 98.19 202 ILE A N 1
ATOM 1640 C CA . ILE A 1 202 ? -1.289 8.310 -6.692 1.00 98.19 202 ILE A CA 1
ATOM 1641 C C . ILE A 1 202 ? -1.876 6.943 -7.035 1.00 98.19 202 ILE A C 1
ATOM 1643 O O . ILE A 1 202 ? -1.280 6.206 -7.818 1.00 98.19 202 ILE A O 1
ATOM 1647 N N . LEU A 1 203 ? -3.049 6.588 -6.496 1.00 98.25 203 LEU A N 1
ATOM 1648 C CA . LEU A 1 203 ? -3.544 5.208 -6.585 1.00 98.25 203 LEU A CA 1
ATOM 1649 C C . LEU A 1 203 ? -3.823 4.766 -8.028 1.00 98.25 203 LEU A C 1
ATOM 1651 O O . LEU A 1 203 ? -3.486 3.646 -8.400 1.00 98.25 203 LEU A O 1
ATOM 1655 N N . MET A 1 204 ? -4.417 5.623 -8.858 1.00 98.44 204 MET A N 1
ATOM 1656 C CA . MET A 1 204 ? -4.721 5.274 -10.248 1.00 98.44 204 MET A CA 1
ATOM 1657 C C . MET A 1 204 ? -3.463 5.127 -11.129 1.00 98.44 204 MET A C 1
ATOM 1659 O O . MET A 1 204 ? -3.363 4.113 -11.825 1.00 98.44 204 MET A O 1
ATOM 1663 N N . PRO A 1 205 ? -2.477 6.047 -11.098 1.00 98.62 205 PRO A N 1
ATOM 1664 C CA . PRO A 1 205 ? -1.182 5.830 -11.746 1.00 98.62 205 PRO A CA 1
ATOM 1665 C C . PRO A 1 205 ? -0.437 4.603 -11.214 1.00 98.62 205 PRO A C 1
ATOM 1667 O O . PRO A 1 205 ? 0.157 3.859 -11.995 1.00 98.62 205 PRO A O 1
ATOM 1670 N N . PHE A 1 206 ? -0.524 4.345 -9.907 1.00 98.62 206 PHE A N 1
ATOM 1671 C CA . PHE A 1 206 ? 0.072 3.162 -9.295 1.00 98.62 206 PHE A CA 1
ATOM 1672 C C . PHE A 1 206 ? -0.557 1.881 -9.855 1.00 98.62 206 PHE A C 1
ATOM 1674 O O . PHE A 1 206 ? 0.157 1.006 -10.333 1.00 98.62 206 PHE A O 1
ATOM 1681 N N . VAL A 1 207 ? -1.889 1.814 -9.923 1.00 98.75 207 VAL A N 1
ATOM 1682 C CA . VAL A 1 207 ? -2.626 0.718 -10.572 1.00 98.75 207 VAL A CA 1
ATOM 1683 C C . VAL A 1 207 ? -2.199 0.537 -12.027 1.00 98.75 207 VAL A C 1
ATOM 1685 O O . VAL A 1 207 ? -1.970 -0.593 -12.454 1.00 98.75 207 VAL A O 1
ATOM 1688 N N . ALA A 1 208 ? -2.085 1.625 -12.793 1.00 98.69 208 ALA A N 1
ATOM 1689 C CA . ALA A 1 208 ? -1.672 1.555 -14.191 1.00 98.69 208 ALA A CA 1
ATOM 1690 C C . ALA A 1 208 ? -0.269 0.942 -14.336 1.00 98.69 208 ALA A C 1
ATOM 1692 O O . ALA A 1 208 ? -0.068 0.067 -15.179 1.00 98.69 208 ALA A O 1
ATOM 1693 N N . CYS A 1 209 ? 0.670 1.340 -13.476 1.00 98.56 209 CYS A N 1
ATOM 1694 C CA . CYS A 1 209 ? 2.009 0.765 -13.442 1.00 98.56 209 CYS A CA 1
ATOM 1695 C C . CYS A 1 209 ? 1.993 -0.703 -12.996 1.00 98.56 209 CYS A C 1
ATOM 1697 O O . CYS A 1 209 ? 2.616 -1.537 -13.640 1.00 98.56 209 CYS A O 1
ATOM 1699 N N . SER A 1 210 ? 1.220 -1.064 -11.969 1.00 98.38 210 SER A N 1
ATOM 1700 C CA . SER A 1 210 ? 1.079 -2.452 -11.508 1.00 98.38 210 SER A CA 1
ATOM 1701 C C . SER A 1 210 ? 0.523 -3.399 -12.577 1.00 98.38 210 SER A C 1
ATOM 1703 O O . SER A 1 210 ? 0.892 -4.572 -12.614 1.00 98.38 210 SER A O 1
ATOM 1705 N N . LEU A 1 211 ? -0.337 -2.907 -13.473 1.00 98.56 211 LEU A N 1
ATOM 1706 C CA . LEU A 1 211 ? -0.850 -3.676 -14.614 1.00 98.56 211 LEU A CA 1
ATOM 1707 C C . LEU A 1 211 ? 0.159 -3.805 -15.765 1.00 98.56 211 LEU A C 1
ATOM 1709 O O . LEU A 1 211 ? -0.047 -4.631 -16.652 1.00 98.56 211 LEU A O 1
ATOM 1713 N N . ASN A 1 212 ? 1.245 -3.034 -15.753 1.00 98.00 212 ASN A N 1
ATOM 1714 C CA . ASN A 1 212 ? 2.295 -3.066 -16.761 1.00 98.00 212 ASN A CA 1
ATOM 1715 C C . ASN A 1 212 ? 3.584 -3.661 -16.173 1.00 98.00 212 ASN A C 1
ATOM 1717 O O . ASN A 1 212 ? 4.279 -3.005 -15.399 1.00 98.00 212 ASN A O 1
ATOM 1721 N N . VAL A 1 213 ? 3.936 -4.885 -16.579 1.00 95.75 213 VAL A N 1
ATOM 1722 C CA . VAL A 1 213 ? 5.129 -5.581 -16.067 1.00 95.75 213 VAL A CA 1
ATOM 1723 C C . VAL A 1 213 ? 6.418 -4.783 -16.277 1.00 95.75 213 VAL A C 1
ATOM 1725 O O . VAL A 1 213 ? 7.261 -4.773 -15.388 1.00 95.75 213 VAL A O 1
ATOM 1728 N N . ASP A 1 214 ? 6.545 -4.053 -17.386 1.00 95.00 214 ASP A N 1
ATOM 1729 C CA . ASP A 1 214 ? 7.741 -3.259 -17.692 1.00 95.00 214 ASP A CA 1
ATOM 1730 C C . ASP A 1 214 ? 7.823 -1.970 -16.862 1.00 95.00 214 ASP A C 1
ATOM 1732 O O . ASP A 1 214 ? 8.859 -1.315 -16.839 1.00 95.00 214 ASP A O 1
ATOM 1736 N N . CYS A 1 215 ? 6.739 -1.600 -16.174 1.00 97.31 215 CYS A N 1
ATOM 1737 C CA . CYS A 1 215 ? 6.723 -0.500 -15.217 1.00 97.31 215 CYS A CA 1
ATOM 1738 C C . CYS A 1 215 ? 7.011 -0.999 -13.793 1.00 97.31 215 CYS A C 1
ATOM 1740 O O . CYS A 1 215 ? 7.943 -0.520 -13.148 1.00 97.31 215 CYS A O 1
ATOM 1742 N N . ILE A 1 216 ? 6.226 -1.973 -13.312 1.00 97.00 216 ILE A N 1
ATOM 1743 C CA . ILE A 1 216 ? 6.294 -2.463 -11.922 1.00 97.00 216 ILE A CA 1
ATOM 1744 C C . ILE A 1 216 ? 7.481 -3.389 -11.648 1.00 97.00 216 ILE A C 1
ATOM 1746 O O . ILE A 1 216 ? 7.913 -3.484 -10.507 1.00 97.00 216 ILE A O 1
ATOM 1750 N N . ALA A 1 217 ? 7.958 -4.118 -12.660 1.00 94.94 217 ALA A N 1
ATOM 1751 C CA . ALA A 1 217 ? 9.045 -5.087 -12.545 1.00 94.94 217 ALA A CA 1
ATOM 1752 C C . ALA A 1 217 ? 9.824 -5.238 -13.874 1.00 94.94 217 ALA A C 1
ATOM 1754 O O . ALA A 1 217 ? 9.790 -6.325 -14.487 1.00 94.94 217 ALA A O 1
ATOM 1755 N N . PRO A 1 218 ? 10.519 -4.166 -14.318 1.00 92.38 218 PRO A N 1
ATOM 1756 C CA . PRO A 1 218 ? 11.402 -4.167 -15.483 1.00 92.38 218 PRO A CA 1
ATOM 1757 C C . PRO A 1 218 ? 12.226 -5.444 -15.613 1.00 92.38 218 PRO A C 1
ATOM 1759 O O . PRO A 1 218 ? 12.768 -5.955 -14.630 1.00 92.38 218 PRO A O 1
ATOM 1762 N N . ILE A 1 219 ? 12.353 -5.976 -16.832 1.00 85.50 219 ILE A N 1
ATOM 1763 C CA . ILE A 1 219 ? 13.088 -7.233 -17.059 1.00 85.50 219 ILE A CA 1
ATOM 1764 C C . ILE A 1 219 ? 14.566 -7.136 -16.659 1.00 85.50 219 ILE A C 1
ATOM 1766 O O . ILE A 1 219 ? 15.167 -8.136 -16.273 1.00 85.50 219 ILE A O 1
ATOM 1770 N N . THR A 1 220 ? 15.124 -5.928 -16.710 1.00 78.31 220 THR A N 1
ATOM 1771 C CA . THR A 1 220 ? 16.492 -5.592 -16.311 1.00 78.31 220 THR A CA 1
ATOM 1772 C C . THR A 1 220 ? 16.729 -5.715 -14.807 1.00 78.31 220 THR A C 1
ATOM 1774 O O . THR A 1 220 ? 17.880 -5.832 -14.392 1.00 78.31 220 THR A O 1
ATOM 1777 N N . SER A 1 221 ? 15.672 -5.736 -13.986 1.00 71.19 221 SER A N 1
ATOM 1778 C CA . SER A 1 221 ? 15.795 -5.689 -12.529 1.00 71.19 221 SER A CA 1
ATOM 1779 C C . SER A 1 221 ? 14.586 -6.310 -11.821 1.00 71.19 221 SER A C 1
ATOM 1781 O O . SER A 1 221 ? 13.703 -5.634 -11.294 1.00 71.19 221 SER A O 1
ATOM 1783 N N . ARG A 1 222 ? 14.567 -7.647 -11.770 1.00 76.94 222 ARG A N 1
ATOM 1784 C CA . ARG A 1 222 ? 13.583 -8.443 -11.009 1.00 76.94 222 ARG A CA 1
ATOM 1785 C C . ARG A 1 222 ? 14.175 -9.020 -9.724 1.00 76.94 222 ARG A C 1
ATOM 1787 O O . ARG A 1 222 ? 14.001 -10.197 -9.426 1.00 76.94 222 ARG A O 1
ATOM 1794 N N . SER A 1 223 ? 14.911 -8.194 -8.988 1.00 78.31 223 SER A N 1
ATOM 1795 C CA . SER A 1 223 ? 15.510 -8.549 -7.702 1.00 78.31 223 SER A CA 1
ATOM 1796 C C . SER A 1 223 ? 15.288 -7.433 -6.692 1.00 78.31 223 SER A C 1
ATOM 1798 O O . SER A 1 223 ? 15.513 -6.267 -7.006 1.00 78.31 223 SER A O 1
ATOM 1800 N N . LEU A 1 224 ? 14.960 -7.795 -5.449 1.00 69.12 224 LEU A N 1
ATOM 1801 C CA . LEU A 1 224 ? 14.815 -6.853 -4.330 1.00 69.12 224 LEU A CA 1
ATOM 1802 C C . LEU A 1 224 ? 16.097 -6.073 -4.008 1.00 69.12 224 LEU A C 1
ATOM 1804 O O . LEU A 1 224 ? 16.043 -5.030 -3.356 1.00 69.12 224 LEU A O 1
ATOM 1808 N N . THR A 1 225 ? 17.256 -6.571 -4.442 1.00 72.81 225 THR A N 1
ATOM 1809 C CA . THR A 1 225 ? 18.533 -5.868 -4.274 1.00 72.81 225 THR A CA 1
ATOM 1810 C C . THR A 1 225 ? 18.629 -4.636 -5.169 1.00 72.81 225 THR A C 1
ATOM 1812 O O . THR A 1 225 ? 19.220 -3.636 -4.765 1.00 72.81 225 THR A O 1
ATOM 1815 N N . THR A 1 226 ? 18.025 -4.688 -6.354 1.00 80.94 226 THR A N 1
ATOM 1816 C CA . THR A 1 226 ? 18.161 -3.676 -7.407 1.00 80.94 226 THR A CA 1
ATOM 1817 C C . THR A 1 226 ? 16.866 -2.904 -7.664 1.00 80.94 226 THR A C 1
ATOM 1819 O O . THR A 1 226 ? 16.916 -1.794 -8.187 1.00 80.94 226 THR A O 1
ATOM 1822 N N . HIS A 1 227 ? 15.709 -3.449 -7.282 1.00 90.19 227 HIS A N 1
ATOM 1823 C CA . HIS A 1 227 ? 14.405 -2.823 -7.471 1.00 90.19 227 HIS A CA 1
ATOM 1824 C C . HIS A 1 227 ? 13.410 -3.222 -6.376 1.00 90.19 227 HIS A C 1
ATOM 1826 O O . HIS A 1 227 ? 13.254 -4.399 -6.064 1.00 90.19 227 HIS A O 1
ATOM 1832 N N . ARG A 1 228 ? 12.710 -2.239 -5.799 1.00 91.56 228 ARG A N 1
ATOM 1833 C CA . ARG A 1 228 ? 11.705 -2.457 -4.743 1.00 91.56 228 ARG A CA 1
ATOM 1834 C C . ARG A 1 228 ? 10.266 -2.498 -5.265 1.00 91.56 228 ARG A C 1
ATOM 1836 O O . ARG A 1 228 ? 9.341 -2.357 -4.478 1.00 91.56 228 ARG A O 1
ATOM 1843 N N . PHE A 1 229 ? 10.077 -2.695 -6.569 1.00 95.19 229 PHE A N 1
ATOM 1844 C CA . PHE A 1 229 ? 8.776 -2.935 -7.198 1.00 95.19 229 PHE A CA 1
ATOM 1845 C C . PHE A 1 229 ? 7.709 -1.884 -6.841 1.00 95.19 229 PHE A C 1
ATOM 1847 O O . PHE A 1 229 ? 7.833 -0.710 -7.197 1.00 95.19 229 PHE A O 1
ATOM 1854 N N . ASP A 1 230 ? 6.661 -2.288 -6.122 1.00 95.56 230 ASP A N 1
ATOM 1855 C CA . ASP A 1 230 ? 5.538 -1.454 -5.703 1.00 95.56 230 ASP A CA 1
ATOM 1856 C C . ASP A 1 230 ? 5.992 -0.239 -4.885 1.00 95.56 230 ASP A C 1
ATOM 1858 O O . ASP A 1 230 ? 5.502 0.872 -5.090 1.00 95.56 230 ASP A O 1
ATOM 1862 N N . GLN A 1 231 ? 7.002 -0.429 -4.042 1.00 95.31 231 GLN A N 1
ATOM 1863 C CA . GLN A 1 231 ? 7.613 0.619 -3.244 1.00 95.31 231 GLN A CA 1
ATOM 1864 C C . GLN A 1 231 ? 8.309 1.679 -4.105 1.00 95.31 231 GLN A C 1
ATOM 1866 O O . GLN A 1 231 ? 8.122 2.878 -3.892 1.00 95.31 231 GLN A O 1
ATOM 1871 N N . SER A 1 232 ? 9.072 1.247 -5.114 1.00 96.62 232 SER A N 1
ATOM 1872 C CA . SER A 1 232 ? 9.731 2.143 -6.069 1.00 96.62 232 SER A CA 1
ATOM 1873 C C . SER A 1 232 ? 8.707 2.999 -6.811 1.00 96.62 232 SER A C 1
ATOM 1875 O O . SER A 1 232 ? 8.876 4.213 -6.931 1.00 96.62 232 SER A O 1
ATOM 1877 N N . VAL A 1 233 ? 7.623 2.373 -7.274 1.00 98.19 233 VAL A N 1
ATOM 1878 C CA . VAL A 1 233 ? 6.546 3.050 -8.004 1.00 98.19 233 VAL A CA 1
ATOM 1879 C C . VAL A 1 233 ? 5.828 4.062 -7.116 1.00 98.19 233 VAL A C 1
ATOM 1881 O O . VAL A 1 233 ? 5.679 5.218 -7.515 1.00 98.19 233 VAL A O 1
ATOM 1884 N N . LEU A 1 234 ? 5.422 3.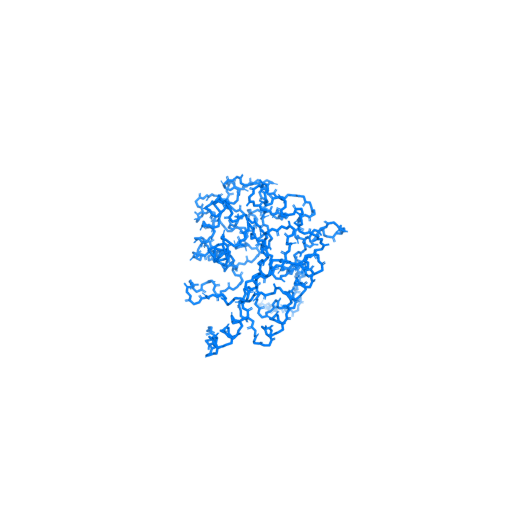657 -5.908 1.00 98.06 234 LEU A N 1
ATOM 1885 C CA . LEU A 1 234 ? 4.779 4.545 -4.939 1.00 98.06 234 LEU A CA 1
ATOM 1886 C C . LEU A 1 234 ? 5.662 5.761 -4.641 1.00 98.06 234 LEU A C 1
ATOM 1888 O O . LEU A 1 234 ? 5.186 6.894 -4.690 1.00 98.06 234 LEU A O 1
ATOM 1892 N N . SER A 1 235 ? 6.950 5.527 -4.390 1.00 97.69 235 SER A N 1
ATOM 1893 C CA . SER A 1 235 ? 7.909 6.581 -4.063 1.00 97.69 235 SER A CA 1
ATOM 1894 C C . SER A 1 235 ? 8.054 7.584 -5.206 1.00 97.69 235 SER A C 1
ATOM 1896 O O . SER A 1 235 ? 7.899 8.785 -4.988 1.00 97.69 235 SER A O 1
ATOM 1898 N N . ILE A 1 236 ? 8.268 7.113 -6.440 1.00 98.31 236 ILE A N 1
ATOM 1899 C CA . ILE A 1 236 ? 8.373 7.998 -7.611 1.00 98.31 236 ILE A CA 1
ATOM 1900 C C . ILE A 1 236 ? 7.115 8.858 -7.757 1.00 98.31 236 ILE A C 1
ATOM 1902 O O . ILE A 1 236 ? 7.225 10.071 -7.933 1.00 98.31 236 ILE A O 1
ATOM 1906 N N . LEU A 1 237 ? 5.926 8.254 -7.665 1.00 98.44 237 LEU A N 1
ATOM 1907 C CA . LEU A 1 237 ? 4.657 8.971 -7.814 1.00 98.44 237 LEU A CA 1
ATOM 1908 C C . LEU A 1 237 ? 4.478 10.055 -6.747 1.00 98.44 237 LEU A C 1
ATOM 1910 O O . LEU A 1 237 ? 4.120 11.184 -7.076 1.00 98.44 237 LEU A O 1
ATOM 1914 N N . VAL A 1 238 ? 4.763 9.742 -5.484 1.00 97.56 238 VAL A N 1
ATOM 1915 C CA . VAL A 1 238 ? 4.589 10.673 -4.360 1.00 97.56 238 VAL A CA 1
ATOM 1916 C C . VAL A 1 238 ? 5.458 11.918 -4.510 1.00 97.56 238 VAL A C 1
ATOM 1918 O O . VAL A 1 238 ? 4.937 13.035 -4.450 1.00 97.56 238 VAL A O 1
ATOM 1921 N N . TYR A 1 239 ? 6.758 11.747 -4.755 1.00 97.38 239 TYR A N 1
ATOM 1922 C CA . TYR A 1 239 ? 7.663 12.889 -4.905 1.00 97.38 239 TYR A CA 1
ATOM 1923 C C . TYR A 1 239 ? 7.435 13.637 -6.220 1.00 97.38 239 TYR A C 1
ATOM 1925 O O . TYR A 1 239 ? 7.517 14.863 -6.233 1.00 97.38 239 TYR A O 1
ATOM 1933 N N . LYS A 1 240 ? 7.066 12.940 -7.305 1.00 96.81 240 LYS A N 1
ATOM 1934 C CA . LYS A 1 240 ? 6.709 13.583 -8.578 1.00 96.81 240 LYS A CA 1
A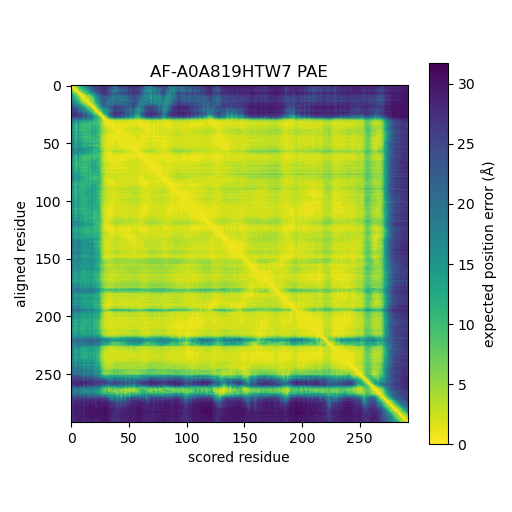TOM 1935 C C . LYS A 1 240 ? 5.512 14.526 -8.438 1.00 96.81 240 LYS A C 1
ATOM 1937 O O . LYS A 1 240 ? 5.490 15.572 -9.080 1.00 96.81 240 LYS A O 1
ATOM 1942 N N . VAL A 1 241 ? 4.515 14.158 -7.631 1.00 96.81 241 VAL A N 1
ATOM 1943 C CA . VAL A 1 241 ? 3.335 15.006 -7.390 1.00 96.81 241 VAL A CA 1
ATOM 1944 C C . VAL A 1 241 ? 3.590 16.050 -6.292 1.00 96.81 241 VAL A C 1
ATOM 1946 O O . VAL A 1 241 ? 2.936 17.091 -6.272 1.00 96.81 241 VAL A O 1
ATOM 1949 N N . GLY A 1 242 ? 4.556 15.816 -5.400 1.00 95.81 242 GLY A N 1
ATOM 1950 C CA . GLY A 1 242 ? 4.903 16.732 -4.307 1.00 95.81 242 GLY A CA 1
ATOM 1951 C C . GLY A 1 242 ? 4.094 16.502 -3.026 1.00 95.81 242 GLY A C 1
ATOM 1952 O O . GLY A 1 242 ? 3.850 17.442 -2.267 1.00 95.81 242 GLY A O 1
ATOM 1953 N N . TYR A 1 243 ? 3.654 15.265 -2.785 1.00 95.38 243 TYR A N 1
ATOM 1954 C CA . TYR A 1 243 ? 3.011 14.875 -1.527 1.00 95.38 243 TYR A CA 1
ATOM 1955 C C . TYR A 1 243 ? 4.052 14.853 -0.392 1.00 95.38 243 TYR A C 1
ATOM 1957 O O . TYR A 1 243 ? 5.223 14.538 -0.607 1.00 95.38 243 TYR A O 1
ATOM 1965 N N . LYS A 1 244 ? 3.635 15.212 0.827 1.00 93.56 244 LYS A N 1
ATOM 1966 C CA . LYS A 1 244 ? 4.507 15.192 2.010 1.00 93.56 244 LYS A CA 1
ATOM 1967 C C . LYS A 1 244 ? 4.664 13.762 2.523 1.00 93.56 244 LYS A C 1
ATOM 1969 O O . LYS A 1 244 ? 3.749 12.958 2.401 1.00 93.56 244 LYS A O 1
ATOM 1974 N N . VAL A 1 245 ? 5.807 13.456 3.120 1.00 92.56 245 VAL A N 1
ATOM 1975 C CA . VAL A 1 245 ? 6.088 12.128 3.676 1.00 92.56 245 VAL A CA 1
ATOM 1976 C C . VAL A 1 245 ? 6.432 12.274 5.152 1.00 92.56 245 VAL A C 1
ATOM 1978 O O . VAL A 1 245 ? 7.201 13.160 5.523 1.00 92.56 245 VAL A O 1
ATOM 1981 N N . GLU A 1 246 ? 5.852 11.419 5.991 1.00 91.62 246 GLU A N 1
ATOM 1982 C CA . GLU A 1 246 ? 6.136 11.372 7.421 1.00 91.62 246 GLU A CA 1
ATOM 1983 C C . GLU A 1 246 ? 7.529 10.792 7.662 1.00 91.62 246 GLU A C 1
ATOM 1985 O O . GLU A 1 246 ? 7.806 9.625 7.362 1.00 91.62 246 GLU A O 1
ATOM 1990 N N . SER A 1 247 ? 8.395 11.633 8.222 1.00 85.81 247 SER A N 1
ATOM 1991 C CA . SER A 1 247 ? 9.803 11.344 8.501 1.00 85.81 247 SER A CA 1
ATOM 1992 C C . SER A 1 247 ? 10.111 11.172 9.987 1.00 85.81 247 SER A C 1
ATOM 1994 O O . SER A 1 247 ? 11.276 11.041 10.361 1.00 85.81 247 SER A O 1
ATOM 1996 N N . ALA A 1 248 ? 9.098 11.262 10.855 1.00 83.50 248 ALA A N 1
ATOM 1997 C CA . ALA A 1 248 ? 9.293 11.073 12.285 1.00 83.50 248 ALA A CA 1
ATOM 1998 C C . ALA A 1 248 ? 9.581 9.597 12.582 1.00 83.50 248 ALA A C 1
ATOM 2000 O O . ALA A 1 248 ? 8.853 8.716 12.127 1.00 83.50 248 ALA A O 1
ATOM 2001 N N . GLU A 1 249 ? 10.600 9.330 13.402 1.00 76.94 249 GLU A N 1
ATOM 2002 C CA . GLU A 1 249 ? 11.091 7.965 13.633 1.00 76.94 249 GLU A CA 1
ATOM 2003 C C . GLU A 1 249 ? 10.037 7.019 14.211 1.00 76.94 249 GLU A C 1
ATOM 2005 O O . GLU A 1 249 ? 10.010 5.843 13.859 1.00 76.94 249 GLU A O 1
ATOM 2010 N N . ARG A 1 250 ? 9.088 7.544 14.996 1.00 79.94 250 ARG A N 1
ATOM 2011 C CA . ARG A 1 250 ? 7.943 6.781 15.519 1.00 79.94 250 ARG A CA 1
ATOM 2012 C C . ARG A 1 250 ? 7.048 6.152 14.440 1.00 79.94 250 ARG A C 1
ATOM 2014 O O . ARG A 1 250 ? 6.273 5.249 14.746 1.00 79.94 250 ARG A O 1
ATOM 2021 N N . PHE A 1 251 ? 7.117 6.641 13.203 1.00 82.06 251 PHE A N 1
ATOM 2022 C CA . PHE A 1 251 ? 6.350 6.134 12.065 1.00 82.06 251 PHE A CA 1
ATOM 2023 C C . PHE A 1 251 ? 7.169 5.229 11.140 1.00 82.06 251 PHE A C 1
ATOM 2025 O O . PHE A 1 251 ? 6.589 4.584 10.269 1.00 82.06 251 PHE A O 1
ATOM 2032 N N . HIS A 1 252 ? 8.492 5.162 11.318 1.00 73.50 252 HIS A N 1
ATOM 2033 C CA . HIS A 1 252 ? 9.339 4.316 10.488 1.00 73.50 252 HIS A CA 1
ATOM 2034 C C . HIS A 1 252 ? 9.035 2.836 10.757 1.00 73.50 252 HIS A C 1
ATOM 2036 O O . HIS A 1 252 ? 9.138 2.371 11.889 1.00 73.50 252 HIS A O 1
ATOM 2042 N N . GLY A 1 253 ? 8.726 2.086 9.696 1.00 60.84 253 GLY A N 1
ATOM 2043 C CA . GLY A 1 253 ? 8.517 0.636 9.767 1.00 60.84 253 GLY A CA 1
ATOM 2044 C C . GLY A 1 253 ? 9.807 -0.194 9.807 1.00 60.84 253 GLY A C 1
ATOM 2045 O O . GLY A 1 253 ? 9.750 -1.393 10.057 1.00 60.84 253 GLY A O 1
ATOM 2046 N N . ASP A 1 254 ? 10.978 0.409 9.568 1.00 64.69 254 ASP A N 1
ATOM 2047 C CA . ASP A 1 254 ? 12.238 -0.328 9.404 1.00 64.69 254 ASP A CA 1
ATOM 2048 C C . ASP A 1 254 ? 12.786 -0.893 10.734 1.00 64.69 254 ASP A C 1
ATOM 2050 O O . ASP A 1 254 ? 13.167 -0.161 11.651 1.00 64.69 254 ASP A O 1
ATOM 2054 N N . PHE A 1 255 ? 12.953 -2.221 10.782 1.00 49.22 255 PHE A N 1
ATOM 2055 C CA . PHE A 1 255 ? 13.487 -2.983 11.924 1.00 49.22 255 PHE A CA 1
ATOM 2056 C C . PHE A 1 255 ? 14.884 -2.532 12.399 1.00 49.22 255 PHE A C 1
ATOM 2058 O O . PHE A 1 255 ? 15.216 -2.634 13.579 1.00 49.22 255 PHE A O 1
ATOM 2065 N N . ALA A 1 256 ? 15.724 -2.019 11.491 1.00 46.28 256 ALA A N 1
ATOM 2066 C CA . ALA A 1 256 ? 17.139 -1.724 11.757 1.00 46.28 256 ALA A CA 1
ATOM 2067 C C . ALA A 1 256 ? 17.380 -0.526 12.699 1.00 46.28 256 ALA A C 1
ATOM 2069 O O . ALA A 1 256 ? 18.527 -0.212 13.016 1.00 46.28 256 ALA A O 1
ATOM 2070 N N . SER A 1 257 ? 16.320 0.140 13.155 1.00 44.16 257 SER A N 1
ATOM 2071 C CA . SER A 1 257 ? 16.392 1.230 14.130 1.00 44.16 257 SER A CA 1
ATOM 2072 C C . SER A 1 257 ? 15.315 1.173 15.195 1.00 44.16 257 SER A C 1
ATOM 2074 O O . SER A 1 257 ? 14.929 2.213 15.709 1.00 44.16 257 SER A O 1
ATOM 2076 N N . ALA A 1 258 ? 14.849 -0.019 15.553 1.00 44.59 258 ALA A N 1
ATOM 2077 C CA . ALA A 1 258 ? 13.961 -0.174 16.694 1.00 44.59 258 ALA A CA 1
ATOM 2078 C C . ALA A 1 258 ? 14.751 -0.485 17.985 1.00 44.59 258 ALA A C 1
ATOM 2080 O O . ALA A 1 258 ? 14.849 -1.653 18.366 1.00 44.59 258 ALA A O 1
ATOM 2081 N N . PRO A 1 259 ? 15.283 0.526 18.705 1.00 43.56 259 PRO A N 1
ATOM 2082 C CA . PRO A 1 259 ? 15.423 0.431 20.148 1.00 43.56 259 PRO A CA 1
ATOM 2083 C C . PRO A 1 259 ? 14.389 1.282 20.904 1.00 43.56 259 PRO A C 1
ATOM 2085 O O . PRO A 1 259 ? 14.368 1.215 22.128 1.00 43.56 259 PRO A O 1
ATOM 2088 N N . GLU A 1 260 ? 13.525 2.059 20.241 1.00 52.38 260 GLU A N 1
ATOM 2089 C CA . GLU A 1 260 ? 12.624 2.976 20.951 1.00 52.38 260 GLU A CA 1
ATOM 2090 C C . GLU A 1 260 ? 11.235 2.378 21.218 1.00 52.38 260 GLU A C 1
ATOM 2092 O O . GLU A 1 260 ? 10.634 1.695 20.387 1.00 52.38 260 GLU A O 1
ATOM 2097 N N . LEU A 1 261 ? 10.734 2.631 22.429 1.00 55.91 261 LEU A N 1
ATOM 2098 C CA . LEU A 1 261 ? 9.434 2.188 22.943 1.00 55.91 261 LEU A CA 1
ATOM 2099 C C . LEU A 1 261 ? 8.238 2.856 22.229 1.00 55.91 261 LEU A C 1
ATOM 2101 O O . LEU A 1 261 ? 7.104 2.446 22.461 1.00 55.91 261 LEU A O 1
ATOM 2105 N N . ASP A 1 262 ? 8.492 3.826 21.342 1.00 62.44 262 ASP A N 1
ATOM 2106 C CA . ASP A 1 262 ? 7.482 4.739 20.792 1.00 62.44 262 ASP A CA 1
ATOM 2107 C C . ASP A 1 262 ? 7.119 4.481 19.312 1.00 62.44 262 ASP A C 1
ATOM 2109 O O . ASP A 1 262 ? 6.288 5.198 18.748 1.00 62.44 262 ASP A O 1
ATOM 2113 N N . THR A 1 263 ? 7.714 3.477 18.651 1.00 74.75 263 THR A N 1
ATOM 2114 C CA . THR A 1 263 ? 7.353 3.109 17.267 1.00 74.75 263 THR A CA 1
ATOM 2115 C C . THR A 1 263 ? 5.915 2.600 17.203 1.00 74.75 263 THR A C 1
ATOM 2117 O O . THR A 1 263 ? 5.560 1.693 17.948 1.00 74.75 263 THR A O 1
ATOM 2120 N N . ILE A 1 264 ? 5.095 3.130 16.291 1.00 76.94 264 ILE A N 1
ATOM 2121 C CA . ILE A 1 264 ? 3.683 2.732 16.167 1.00 76.94 264 ILE A CA 1
ATOM 2122 C C . ILE A 1 264 ? 3.543 1.411 15.414 1.00 76.94 264 ILE A C 1
ATOM 2124 O O . ILE A 1 264 ? 2.801 0.543 15.858 1.00 76.94 264 ILE A O 1
ATOM 2128 N N . VAL A 1 265 ? 4.254 1.238 14.299 1.00 76.06 265 VAL A N 1
ATOM 2129 C CA . VAL A 1 265 ? 4.196 0.027 13.467 1.00 76.06 265 VAL A CA 1
ATOM 2130 C C . VAL A 1 265 ? 5.609 -0.445 13.168 1.00 76.06 265 VAL A C 1
ATOM 2132 O O . VAL A 1 265 ? 6.436 0.348 12.725 1.00 76.06 265 VAL A O 1
ATOM 2135 N N . VAL A 1 266 ? 5.878 -1.732 13.372 1.00 76.75 266 VAL A N 1
ATOM 2136 C CA . VAL A 1 266 ? 7.141 -2.369 12.974 1.00 76.75 266 VAL A CA 1
ATOM 2137 C C . VAL A 1 266 ? 6.877 -3.320 11.819 1.00 76.75 266 VAL A C 1
ATOM 2139 O O . VAL A 1 266 ? 5.931 -4.099 11.872 1.00 76.75 266 VAL A O 1
ATOM 2142 N N . ASP A 1 267 ? 7.707 -3.267 10.782 1.00 74.81 267 ASP A N 1
ATOM 2143 C CA . ASP A 1 267 ? 7.599 -4.122 9.606 1.00 74.81 267 ASP A CA 1
ATOM 2144 C C . ASP A 1 267 ? 8.652 -5.245 9.618 1.00 74.81 267 ASP A C 1
ATOM 2146 O O . ASP A 1 267 ? 9.860 -5.005 9.551 1.00 74.81 267 ASP A O 1
ATOM 2150 N N . PHE A 1 268 ? 8.183 -6.495 9.669 1.00 66.00 268 PHE A N 1
ATOM 2151 C CA . PHE A 1 268 ? 8.984 -7.720 9.561 1.00 66.00 268 PHE A CA 1
ATOM 2152 C C . PHE A 1 268 ? 8.833 -8.394 8.187 1.00 66.00 268 PHE A C 1
ATOM 2154 O O . PHE A 1 268 ? 9.200 -9.562 8.012 1.00 66.00 268 PHE A O 1
ATOM 2161 N N . SER A 1 269 ? 8.241 -7.709 7.204 1.00 59.09 269 SER A N 1
ATOM 2162 C CA . SER A 1 269 ? 7.976 -8.253 5.863 1.00 59.09 269 SER A CA 1
ATOM 2163 C C . SER A 1 269 ? 9.262 -8.486 5.075 1.00 59.09 269 SER A C 1
ATOM 2165 O O . SER A 1 269 ? 9.319 -9.386 4.237 1.00 59.09 269 SER A O 1
ATOM 2167 N N . LEU A 1 270 ? 10.329 -7.754 5.398 1.00 49.47 270 LEU A N 1
ATOM 2168 C CA . LEU A 1 270 ? 11.661 -8.013 4.876 1.00 49.47 270 LEU A CA 1
ATOM 2169 C C . LEU A 1 270 ? 12.424 -8.916 5.850 1.00 49.47 270 LEU A C 1
ATOM 2171 O O . LEU A 1 270 ? 12.439 -8.635 7.050 1.00 49.47 270 LEU A O 1
ATOM 2175 N N . PRO A 1 271 ? 13.119 -9.967 5.370 1.00 33.50 271 PRO A N 1
ATOM 2176 C CA . PRO A 1 271 ? 14.210 -10.523 6.147 1.00 33.50 271 PRO A CA 1
ATOM 2177 C C . PRO A 1 271 ? 15.094 -9.343 6.533 1.00 33.50 271 PRO A C 1
ATOM 2179 O O . PRO A 1 271 ? 15.469 -8.537 5.671 1.00 33.50 271 PRO A O 1
ATOM 2182 N N . SER A 1 272 ? 15.420 -9.229 7.819 1.00 32.06 272 SER A N 1
ATOM 2183 C CA . SER A 1 272 ? 16.577 -8.450 8.225 1.00 32.06 272 SER A CA 1
ATOM 2184 C C . SER A 1 272 ? 17.689 -8.756 7.223 1.00 32.06 272 SER A C 1
ATOM 2186 O O . SER A 1 272 ? 17.866 -9.912 6.830 1.00 32.06 272 SER A O 1
ATOM 2188 N N . ILE A 1 273 ? 18.393 -7.726 6.747 1.00 33.97 273 ILE A N 1
ATOM 2189 C CA . ILE A 1 273 ? 19.634 -7.886 5.982 1.00 33.97 273 ILE A CA 1
ATOM 2190 C C . ILE A 1 273 ? 20.651 -8.496 6.962 1.00 33.97 273 ILE A C 1
ATOM 2192 O O . ILE A 1 273 ? 21.563 -7.856 7.473 1.00 33.97 273 ILE A O 1
ATOM 2196 N N . GLY A 1 274 ? 20.410 -9.745 7.336 1.00 26.73 274 GLY A N 1
ATOM 2197 C CA . GLY A 1 274 ? 21.250 -10.596 8.125 1.00 26.73 274 GLY A CA 1
ATOM 2198 C C . GLY A 1 274 ? 22.236 -11.152 7.135 1.00 26.73 274 GLY A C 1
ATOM 2199 O O . GLY A 1 274 ? 21.895 -12.042 6.367 1.00 26.73 274 GLY A O 1
ATOM 2200 N N . LYS A 1 275 ? 23.420 -10.538 7.119 1.00 28.19 275 LYS A N 1
ATOM 2201 C CA . LYS A 1 275 ? 24.688 -11.142 6.716 1.00 28.19 275 LYS A CA 1
ATOM 2202 C C . LYS A 1 275 ? 24.512 -12.309 5.737 1.00 28.19 275 LYS A C 1
ATOM 2204 O O . LYS A 1 275 ? 24.587 -13.468 6.134 1.00 28.19 275 LYS A O 1
ATOM 2209 N N . TYR A 1 276 ? 24.408 -12.004 4.446 1.00 26.53 276 TYR A N 1
ATOM 2210 C CA . TYR A 1 276 ? 25.066 -12.878 3.483 1.00 26.53 276 TYR A CA 1
ATOM 2211 C C . TYR A 1 276 ? 26.562 -12.759 3.782 1.00 26.53 276 TYR A C 1
ATOM 2213 O O . TYR A 1 276 ? 27.269 -11.935 3.208 1.00 26.53 276 TYR A O 1
ATOM 2221 N N . THR A 1 277 ? 27.045 -13.528 4.762 1.00 28.05 277 THR A N 1
ATOM 2222 C CA . THR A 1 277 ? 28.439 -13.944 4.744 1.00 28.05 277 THR A CA 1
ATOM 2223 C C . THR A 1 277 ? 28.608 -14.592 3.388 1.00 28.05 277 THR A C 1
ATOM 2225 O O . THR A 1 277 ? 27.942 -15.583 3.088 1.00 28.05 277 THR A O 1
ATOM 2228 N N . THR A 1 278 ? 29.431 -13.975 2.553 1.00 31.23 278 THR A N 1
ATOM 2229 C CA . THR A 1 278 ? 30.004 -14.598 1.374 1.00 31.23 278 THR A CA 1
ATOM 2230 C C . THR A 1 278 ? 30.628 -15.910 1.831 1.00 31.23 278 THR A C 1
ATOM 2232 O O . THR A 1 278 ? 31.760 -15.939 2.309 1.00 31.23 278 THR A O 1
ATOM 2235 N N . GLY A 1 279 ? 29.856 -16.992 1.754 1.00 27.73 279 GLY A N 1
ATOM 2236 C CA . GLY A 1 279 ? 30.367 -18.346 1.773 1.00 27.73 279 GLY A CA 1
ATOM 2237 C C . GLY A 1 279 ? 31.087 -18.539 0.454 1.00 27.73 279 GLY A C 1
ATOM 2238 O O . GLY A 1 279 ? 30.551 -19.141 -0.468 1.00 27.73 279 GLY A O 1
ATOM 2239 N N . VAL A 1 280 ? 32.274 -17.944 0.349 1.00 30.25 280 VAL A N 1
ATOM 2240 C CA . VAL A 1 280 ? 33.310 -18.487 -0.510 1.00 30.25 280 VAL A CA 1
ATOM 2241 C C . VAL A 1 280 ? 33.579 -19.859 0.088 1.00 30.25 280 VAL A C 1
ATOM 2243 O O . VAL A 1 280 ? 34.144 -19.977 1.174 1.00 30.25 280 VAL A O 1
ATOM 2246 N N . ASP A 1 281 ? 33.050 -20.887 -0.560 1.00 28.58 281 ASP A N 1
ATOM 2247 C CA . ASP A 1 281 ? 33.463 -22.253 -0.307 1.00 28.58 281 ASP A CA 1
ATOM 2248 C C . ASP A 1 281 ? 34.933 -22.351 -0.728 1.00 28.58 281 ASP A C 1
ATOM 2250 O O . ASP A 1 281 ? 35.269 -22.510 -1.899 1.00 28.58 281 ASP A O 1
ATOM 2254 N N . GLU A 1 282 ? 35.828 -22.167 0.239 1.00 32.56 282 GLU A N 1
ATOM 2255 C CA . GLU A 1 282 ? 37.283 -22.220 0.081 1.00 32.56 282 GLU A CA 1
ATOM 2256 C C . GLU A 1 282 ? 37.794 -23.667 -0.109 1.00 32.56 282 GLU A C 1
ATOM 2258 O O . GLU A 1 282 ? 38.923 -24.004 0.242 1.00 32.56 282 GLU A O 1
ATOM 2263 N N . ARG A 1 283 ? 36.959 -24.564 -0.649 1.00 33.31 283 ARG A N 1
ATOM 2264 C CA . ARG A 1 283 ? 37.277 -25.982 -0.854 1.00 33.31 283 ARG A CA 1
ATOM 2265 C C . ARG A 1 283 ? 36.902 -26.519 -2.231 1.00 33.31 283 ARG A C 1
ATOM 2267 O O . ARG A 1 283 ? 36.509 -27.669 -2.343 1.00 33.31 283 ARG A O 1
ATOM 2274 N N . LEU A 1 284 ? 37.133 -25.754 -3.295 1.00 30.75 284 LEU A N 1
ATOM 2275 C CA . LEU A 1 284 ? 37.290 -26.315 -4.643 1.00 30.75 284 LEU A CA 1
ATOM 2276 C C . LEU A 1 284 ? 38.352 -25.532 -5.430 1.00 30.75 284 LEU A C 1
ATOM 2278 O O . LEU A 1 284 ? 38.043 -24.747 -6.321 1.00 30.75 284 LEU A O 1
ATOM 2282 N N . SER A 1 285 ? 39.624 -25.767 -5.104 1.00 30.52 285 SER A N 1
ATOM 2283 C CA . SER A 1 285 ? 40.738 -25.507 -6.024 1.00 30.52 285 SER A CA 1
ATOM 2284 C C . SER A 1 285 ? 40.761 -26.614 -7.085 1.00 30.52 285 SER A C 1
ATOM 2286 O O . SER A 1 285 ? 40.917 -27.777 -6.710 1.00 30.52 285 SER A O 1
ATOM 2288 N N . PRO A 1 286 ? 40.647 -26.323 -8.392 1.00 33.66 286 PRO A N 1
ATOM 2289 C CA . PRO A 1 286 ? 41.071 -27.262 -9.416 1.00 33.66 286 PRO A CA 1
ATOM 2290 C C . PRO A 1 286 ? 42.596 -27.179 -9.521 1.00 33.66 286 PRO A C 1
ATOM 2292 O O . PRO A 1 286 ? 43.147 -26.111 -9.794 1.00 33.66 286 PRO A O 1
ATOM 2295 N N . GLU A 1 287 ? 43.279 -28.301 -9.304 1.00 32.91 287 GLU A N 1
ATOM 2296 C CA . GLU A 1 287 ? 44.682 -28.460 -9.676 1.00 32.91 287 GLU A CA 1
ATOM 2297 C C . GLU A 1 287 ? 44.837 -28.177 -11.179 1.00 32.91 287 GLU A C 1
ATOM 2299 O O . GLU A 1 287 ? 44.450 -28.973 -12.035 1.00 32.91 287 GLU A O 1
ATOM 2304 N N . LEU A 1 288 ? 45.390 -27.010 -11.507 1.00 36.47 288 LEU A N 1
ATOM 2305 C CA . LEU A 1 288 ? 45.920 -26.725 -12.832 1.00 36.47 288 LEU A CA 1
ATOM 2306 C C . LEU A 1 288 ? 47.264 -27.440 -12.952 1.00 36.47 288 LEU A C 1
ATOM 2308 O O . LEU A 1 288 ? 48.276 -26.992 -12.415 1.00 36.47 288 LEU A O 1
ATOM 2312 N N . GLY A 1 289 ? 47.248 -28.571 -13.654 1.00 31.80 289 GLY A N 1
ATOM 2313 C CA . GLY A 1 289 ? 48.451 -29.265 -14.091 1.00 31.80 289 GLY A CA 1
ATOM 2314 C C . GLY A 1 289 ? 49.350 -28.346 -14.923 1.00 31.80 289 GLY A C 1
ATOM 2315 O O . GLY A 1 289 ? 48.920 -27.729 -15.896 1.00 31.80 289 GLY A O 1
ATOM 2316 N N . THR A 1 290 ? 50.616 -28.267 -14.531 1.00 35.25 290 THR A N 1
ATOM 2317 C CA . THR A 1 290 ? 51.714 -27.698 -15.315 1.00 35.25 290 THR A CA 1
ATOM 2318 C C . THR A 1 290 ? 51.956 -28.514 -16.588 1.00 35.25 290 THR A C 1
ATOM 2320 O O . THR A 1 290 ? 52.081 -29.738 -16.477 1.00 35.25 290 THR A O 1
ATOM 2323 N N . PRO A 1 291 ? 52.111 -27.899 -17.773 1.00 43.78 291 PRO A N 1
ATOM 2324 C CA . PRO A 1 291 ? 52.704 -28.585 -18.910 1.00 43.78 291 PRO A CA 1
ATOM 2325 C C . PRO A 1 291 ? 54.236 -28.553 -18.828 1.00 43.78 291 PRO A C 1
ATOM 2327 O O . PRO A 1 291 ? 54.823 -27.571 -18.367 1.00 43.78 291 PRO A O 1
ATOM 2330 N N . ALA A 1 292 ? 54.840 -29.649 -19.286 1.00 39.03 292 ALA A N 1
ATOM 2331 C CA . ALA A 1 292 ? 56.250 -29.748 -19.656 1.00 39.03 292 ALA A CA 1
ATOM 2332 C C . ALA A 1 292 ? 56.550 -28.989 -20.958 1.00 39.03 292 ALA A C 1
ATOM 2334 O O . ALA A 1 292 ? 55.613 -28.839 -21.779 1.00 39.03 292 ALA A O 1
#

Solvent-accessible surface area (backbone atoms only — not comparable to full-atom values): 16533 Å² total; per-residue (Å²): 129,87,79,82,63,95,55,60,68,64,58,52,52,62,56,57,75,67,70,71,70,83,70,88,65,86,49,94,61,61,48,36,40,35,34,49,36,37,56,90,37,45,74,36,32,49,49,23,51,52,27,37,50,71,53,43,70,76,53,40,36,41,36,32,36,67,63,51,46,72,69,55,49,53,58,56,65,71,43,85,56,54,44,81,42,78,59,73,57,90,83,51,59,76,69,42,69,41,67,93,43,42,28,48,54,42,50,51,52,50,54,48,46,74,73,36,38,92,78,34,47,29,46,35,39,42,41,25,34,26,37,46,66,44,62,58,62,71,56,52,51,41,16,72,73,70,42,36,39,43,23,38,49,94,48,47,37,69,71,26,35,49,63,55,35,31,49,67,68,76,48,54,59,73,85,43,75,54,100,78,42,41,26,33,44,72,46,43,40,31,34,31,43,82,51,64,59,60,50,62,70,39,47,48,56,44,31,55,31,34,71,30,56,60,34,30,46,27,89,92,35,83,40,77,80,46,17,47,27,48,23,37,53,52,28,53,42,37,60,74,74,64,60,82,63,46,76,55,70,42,57,33,36,60,63,95,70,69,87,62,93,66,39,30,38,44,40,58,70,56,79,72,92,68,73,82,68,81,76,72,74,92,79,74,81,78,85,78,78,80,83,132

Nearest PDB structures (foldseek):
  1ll0-assembly5_I  TM=6.207E-01  e=5.496E-07  Oryctolagus cuniculus
  1ll0-assembly5_J  TM=5.680E-01  e=4.848E-07  Oryctolagus cuniculus
  1ll0-assembly3_F  TM=6.059E-01  e=1.166E-06  Oryctolagus cuniculus
  1ll0-assembly4_H  TM=6.058E-01  e=1.242E-06  Oryctolagus cuniculus
  4ueg-assembly1_A-2  TM=5.239E-01  e=1.029E-06  Homo sapiens

Organism: NCBI:txid392033

Mean predicted aligned error: 9.63 Å

Foldseek 3Di:
DPPPDPCVCPVLVVLVVPPDDLPPPVQVAFEAEEEEDEQVLLVLLVQALVLCCVAPVSHAYEYEYLHHDPVSVVVQSVDPNYDYDYQCCVVADPCCNVVLLVLCLLVVVLVCLVVCLPPTFKYKFAYSQKHFQHHCVVVVVCCVVQQKAWAFEDAFLLQAADQLLQVLLVHGSVVRPDPPQGFIPSRTMMGTSPDCCCVVQQSVQLNVQSRPCCNQPNPVHNDRRRHPRSRSSRSSSCVVVPHDHDHDPLDHQDPVPPPDSRNRMHGPVDPDPPDPPPPPVPPDDDPDDDDD

InterPro domains:
  IPR012444 Protein of unknown function DUF1647 [PF07801] (19-109)